Protein AF-A2ELL4-F1 (afdb_monomer_lite)

Structure (mmCIF, N/CA/C/O backbone):
data_AF-A2ELL4-F1
#
_entry.id   AF-A2ELL4-F1
#
loop_
_atom_site.group_PDB
_atom_site.id
_atom_site.type_symbol
_atom_site.label_atom_id
_atom_site.label_alt_id
_atom_site.label_comp_id
_atom_site.label_asym_id
_atom_site.label_entity_id
_atom_site.label_seq_id
_atom_site.pdbx_PDB_ins_code
_atom_site.Cartn_x
_atom_site.Cartn_y
_atom_site.Cartn_z
_atom_site.occupancy
_atom_site.B_iso_or_equiv
_atom_site.auth_seq_id
_atom_site.auth_comp_id
_atom_site.auth_asym_id
_atom_site.auth_atom_id
_atom_site.pdbx_PDB_model_num
ATOM 1 N N . MET A 1 1 ? -12.028 -14.357 13.700 1.00 38.12 1 MET A N 1
ATOM 2 C CA . MET A 1 1 ? -11.202 -13.932 14.850 1.00 38.12 1 MET A CA 1
ATOM 3 C C . MET A 1 1 ? -9.876 -13.418 14.306 1.00 38.12 1 MET A C 1
ATOM 5 O O . MET A 1 1 ? -9.064 -14.233 13.894 1.00 38.12 1 MET A O 1
ATOM 9 N N . SER A 1 2 ? -9.665 -12.102 14.201 1.00 45.78 2 SER A N 1
ATOM 10 C CA . SER A 1 2 ? -8.344 -11.574 13.824 1.00 45.78 2 SER A CA 1
ATOM 11 C C . SER A 1 2 ? -7.438 -11.609 15.059 1.00 45.78 2 SER A C 1
ATOM 13 O O . SER A 1 2 ? -7.449 -10.692 15.878 1.00 45.78 2 SER A O 1
ATOM 15 N N . GLY A 1 3 ? -6.719 -12.710 15.260 1.00 56.56 3 GLY A N 1
ATOM 16 C CA . GLY A 1 3 ? -5.790 -12.846 16.380 1.00 56.56 3 GLY A CA 1
ATOM 17 C C . GLY A 1 3 ? -4.430 -12.261 16.017 1.00 56.56 3 GLY A C 1
ATOM 18 O O . GLY A 1 3 ? -3.684 -12.883 15.268 1.00 56.56 3 GLY A O 1
ATOM 19 N N . ARG A 1 4 ? -4.088 -11.077 16.537 1.00 73.06 4 ARG A N 1
ATOM 20 C CA . ARG A 1 4 ? -2.720 -10.545 16.459 1.00 73.06 4 ARG A CA 1
ATOM 21 C C . ARG A 1 4 ? -1.985 -10.916 17.744 1.00 73.06 4 ARG A C 1
ATOM 23 O O . ARG A 1 4 ? -2.337 -10.423 18.811 1.00 73.06 4 ARG A O 1
ATOM 30 N N . ALA A 1 5 ? -0.976 -11.778 17.646 1.00 73.62 5 ALA A N 1
ATOM 31 C CA . ALA A 1 5 ? -0.105 -12.087 18.776 1.00 73.62 5 ALA A CA 1
ATOM 32 C C . ALA A 1 5 ? 0.879 -10.929 19.002 1.00 73.62 5 ALA A C 1
ATOM 34 O O . ALA A 1 5 ? 1.516 -10.453 18.059 1.00 73.62 5 ALA A O 1
ATOM 35 N N . ILE A 1 6 ? 0.985 -10.456 20.244 1.00 78.38 6 ILE A N 1
ATOM 36 C CA . ILE A 1 6 ? 1.900 -9.380 20.632 1.00 78.38 6 ILE A CA 1
ATOM 37 C C . ILE A 1 6 ? 2.769 -9.884 21.780 1.00 78.38 6 ILE A C 1
ATOM 39 O O . ILE A 1 6 ? 2.257 -10.252 22.833 1.00 78.38 6 ILE A O 1
ATOM 43 N N . THR A 1 7 ? 4.086 -9.846 21.590 1.00 78.75 7 THR A N 1
ATOM 44 C CA . THR A 1 7 ? 5.056 -10.146 22.647 1.00 78.75 7 THR A CA 1
ATOM 45 C C . THR A 1 7 ? 5.491 -8.843 23.304 1.00 78.75 7 THR A C 1
ATOM 47 O O . THR A 1 7 ? 6.118 -7.995 22.664 1.00 78.75 7 THR A O 1
ATOM 50 N N . LEU A 1 8 ? 5.157 -8.670 24.583 1.00 74.31 8 LEU A N 1
ATOM 51 C CA . LEU A 1 8 ? 5.601 -7.531 25.383 1.00 74.31 8 LEU A CA 1
ATOM 52 C C . LEU A 1 8 ? 6.646 -7.988 26.406 1.00 74.31 8 LEU A C 1
ATOM 54 O O . LEU A 1 8 ? 6.404 -8.965 27.116 1.00 74.31 8 LEU A O 1
ATOM 58 N N . PRO A 1 9 ? 7.785 -7.286 26.536 1.00 68.69 9 PRO A N 1
ATOM 59 C CA . PRO A 1 9 ? 8.697 -7.512 27.647 1.00 68.69 9 PRO A CA 1
ATOM 60 C C . PRO A 1 9 ? 8.027 -7.024 28.941 1.00 68.69 9 PRO A C 1
ATOM 62 O O . PRO A 1 9 ? 8.002 -5.828 29.232 1.00 68.69 9 PRO A O 1
ATOM 65 N N . ALA A 1 10 ? 7.441 -7.946 29.703 1.00 66.06 10 ALA A N 1
ATOM 66 C CA . ALA A 1 10 ? 6.807 -7.645 30.981 1.00 66.06 10 ALA A CA 1
ATOM 67 C C . ALA A 1 10 ? 7.787 -7.878 32.139 1.00 66.06 10 ALA A C 1
ATOM 69 O O . ALA A 1 10 ? 8.457 -8.907 32.218 1.00 66.06 10 ALA A O 1
ATOM 70 N N . ASN A 1 11 ? 7.862 -6.915 33.058 1.00 74.56 11 ASN A N 1
ATOM 71 C CA . ASN A 1 11 ? 8.581 -7.076 34.317 1.00 74.56 11 ASN A CA 1
ATOM 72 C C . ASN A 1 11 ? 7.621 -7.686 35.352 1.00 74.56 11 ASN A C 1
ATOM 74 O O . ASN A 1 11 ? 6.500 -7.207 35.500 1.00 74.56 11 ASN A O 1
ATOM 78 N N . LYS A 1 12 ? 8.065 -8.722 36.074 1.00 71.38 12 LYS A N 1
ATOM 79 C CA . LYS A 1 12 ? 7.257 -9.464 37.059 1.00 71.38 12 LYS A CA 1
ATOM 80 C C . LYS A 1 12 ? 6.682 -8.579 38.170 1.00 71.38 12 LYS A C 1
ATOM 82 O O . LYS A 1 12 ? 5.625 -8.894 38.697 1.00 71.38 12 LYS A O 1
ATOM 87 N N . PHE A 1 13 ? 7.358 -7.477 38.494 1.00 73.50 13 PHE A N 1
ATOM 88 C CA . PHE A 1 13 ? 6.952 -6.547 39.554 1.00 73.50 13 PHE A CA 1
ATOM 89 C C . PHE A 1 13 ? 6.005 -5.434 39.087 1.00 73.50 13 PHE A C 1
ATOM 91 O O . PHE A 1 13 ? 5.633 -4.585 39.892 1.00 73.50 13 PHE A O 1
ATOM 98 N N . LYS A 1 14 ? 5.646 -5.394 37.799 1.00 79.69 14 LYS A N 1
ATOM 99 C CA . LYS A 1 14 ? 4.701 -4.401 37.277 1.00 79.69 14 LYS A CA 1
ATOM 100 C C . LYS A 1 14 ? 3.263 -4.884 37.414 1.00 79.69 14 LYS A C 1
ATOM 102 O O . LYS A 1 14 ? 2.989 -6.086 37.342 1.00 79.69 14 LYS A O 1
ATOM 107 N N . ALA A 1 15 ? 2.353 -3.932 37.581 1.00 84.69 15 ALA A N 1
ATOM 108 C CA . ALA A 1 15 ? 0.925 -4.204 37.549 1.00 84.69 15 ALA A CA 1
ATOM 109 C C . ALA A 1 15 ? 0.452 -4.378 36.100 1.00 84.69 15 ALA A C 1
ATOM 111 O O . ALA A 1 15 ? 1.041 -3.829 35.164 1.00 84.69 15 ALA A O 1
ATOM 112 N N . LEU A 1 16 ? -0.647 -5.107 35.903 1.00 84.88 16 LEU A N 1
ATOM 113 C CA . LEU A 1 16 ? -1.290 -5.194 34.588 1.00 84.88 16 LEU A CA 1
ATOM 114 C C . LEU A 1 16 ? -1.731 -3.821 34.064 1.00 84.88 16 LEU A C 1
ATOM 116 O O . LEU A 1 16 ? -1.697 -3.602 32.854 1.00 84.88 16 LEU A O 1
ATOM 120 N N . GLY A 1 17 ? -2.090 -2.888 34.951 1.00 83.19 17 GLY A N 1
ATOM 121 C CA . GLY A 1 17 ? -2.368 -1.495 34.591 1.00 83.19 17 GLY A CA 1
ATOM 122 C C . GLY A 1 17 ? -1.223 -0.842 33.807 1.00 83.19 17 GLY A C 1
ATOM 123 O O . GLY A 1 17 ? -1.465 -0.273 32.745 1.00 83.19 17 GLY A O 1
ATOM 124 N N . ASP A 1 18 ? 0.026 -1.032 34.239 1.00 84.62 18 ASP A N 1
ATOM 125 C CA . ASP A 1 18 ? 1.205 -0.488 33.548 1.00 84.62 18 ASP A CA 1
ATOM 126 C C . ASP A 1 18 ? 1.378 -1.115 32.153 1.00 84.62 18 ASP A C 1
ATOM 128 O O . ASP A 1 18 ? 1.830 -0.473 31.205 1.00 84.62 18 ASP A O 1
ATOM 132 N N . VAL A 1 19 ? 0.999 -2.389 31.998 1.00 84.19 19 VAL A N 1
ATOM 133 C CA . VAL A 1 19 ? 1.013 -3.078 30.698 1.00 84.19 19 VAL A CA 1
ATOM 134 C C . VAL A 1 19 ? -0.039 -2.481 29.758 1.00 84.19 19 VAL A C 1
ATOM 136 O O . VAL A 1 19 ? 0.220 -2.362 28.557 1.00 84.19 19 VAL A O 1
ATOM 139 N N . LYS A 1 20 ? -1.194 -2.038 30.279 1.00 87.12 20 LYS A N 1
ATOM 140 C CA . LYS A 1 20 ? -2.188 -1.304 29.479 1.00 87.12 20 LYS A CA 1
ATOM 141 C C . LYS A 1 20 ? -1.648 0.031 28.981 1.00 87.12 20 LYS A C 1
ATOM 143 O O . LYS A 1 20 ? -1.896 0.368 27.830 1.00 87.12 20 LYS A O 1
ATOM 148 N N . GLU A 1 21 ? -0.882 0.759 29.792 1.00 84.12 21 GLU A N 1
ATOM 149 C CA . GLU A 1 21 ? -0.265 2.024 29.363 1.00 84.12 21 GLU A CA 1
ATOM 150 C C . GLU A 1 21 ? 0.737 1.818 28.220 1.00 84.12 21 GLU A C 1
ATOM 152 O O . GLU A 1 21 ? 0.777 2.594 27.261 1.00 84.12 21 GLU A O 1
ATOM 157 N N . VAL A 1 22 ? 1.507 0.726 28.268 1.00 84.44 22 VAL A N 1
ATOM 158 C CA . VAL A 1 22 ? 2.401 0.335 27.167 1.00 84.44 22 VAL A CA 1
ATOM 159 C C . VAL A 1 22 ? 1.605 -0.016 25.908 1.00 84.44 22 VAL A C 1
ATOM 161 O O . VAL A 1 22 ? 1.990 0.388 24.808 1.00 84.44 22 VAL A O 1
ATOM 164 N N . LEU A 1 23 ? 0.486 -0.735 26.045 1.00 84.31 23 LEU A N 1
ATOM 165 C CA . LEU A 1 23 ? -0.405 -1.047 24.923 1.00 84.31 23 LEU A CA 1
ATOM 166 C C . LEU A 1 23 ? -1.042 0.213 24.326 1.00 84.31 23 LEU A C 1
ATOM 168 O O . LEU A 1 2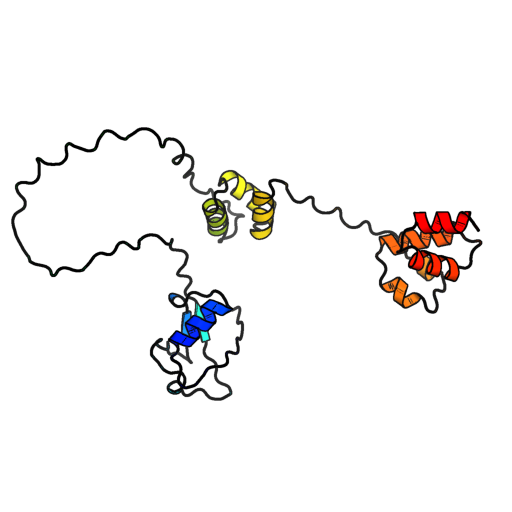3 ? -1.099 0.343 23.104 1.00 84.31 23 LEU A O 1
ATOM 172 N N . GLN A 1 24 ? -1.449 1.161 25.165 1.00 84.00 24 GLN A N 1
ATOM 173 C CA . GLN A 1 24 ? -1.985 2.447 24.733 1.00 84.00 24 GLN A CA 1
ATOM 174 C C . GLN A 1 24 ? -0.941 3.261 23.974 1.00 84.00 24 GLN A C 1
ATOM 176 O O . GLN A 1 24 ? -1.220 3.762 22.892 1.00 84.00 24 GLN A O 1
ATOM 181 N N . SER A 1 25 ? 0.279 3.344 24.497 1.00 82.00 25 SER A N 1
ATOM 182 C CA . SER A 1 25 ? 1.337 4.155 23.888 1.00 82.00 25 SER A CA 1
ATOM 183 C C . SER A 1 25 ? 1.850 3.560 22.574 1.00 82.00 25 SER A C 1
ATOM 185 O O . SER A 1 25 ? 2.170 4.291 21.643 1.00 82.00 25 SER A O 1
ATOM 187 N N . LYS A 1 26 ? 1.948 2.226 22.485 1.00 82.81 26 LYS A N 1
ATOM 188 C CA . LYS A 1 26 ? 2.547 1.538 21.330 1.00 82.81 26 LYS A CA 1
ATOM 189 C C . LYS A 1 26 ? 1.538 1.154 20.249 1.00 82.81 26 LYS A C 1
ATOM 191 O O . LYS A 1 26 ? 1.905 1.077 19.080 1.00 82.81 26 LYS A O 1
ATOM 196 N N . TYR A 1 27 ? 0.296 0.873 20.634 1.00 82.25 27 TYR A N 1
ATOM 197 C CA . TYR A 1 27 ? -0.745 0.380 19.728 1.00 82.25 27 TYR A CA 1
ATOM 198 C C . TYR A 1 27 ? -1.987 1.277 19.694 1.00 82.25 27 TYR A C 1
ATOM 200 O O . TYR A 1 27 ? -2.939 0.931 19.000 1.00 82.25 27 TYR A O 1
ATOM 208 N N . PHE A 1 28 ? -1.982 2.413 20.404 1.00 81.44 28 PHE A N 1
ATOM 209 C CA . PHE A 1 28 ? -3.090 3.378 20.452 1.00 81.44 28 PHE A CA 1
ATOM 210 C C . PHE A 1 28 ? -4.416 2.779 20.945 1.00 81.44 28 PHE A C 1
ATOM 212 O O . PHE A 1 28 ? -5.492 3.231 20.567 1.00 81.44 28 PHE A O 1
ATOM 219 N N . ILE A 1 29 ? -4.349 1.761 21.808 1.00 83.00 29 ILE A N 1
ATOM 220 C CA . ILE A 1 29 ? -5.533 1.096 22.366 1.00 83.00 29 ILE A CA 1
ATOM 221 C C . ILE A 1 29 ? -5.884 1.734 23.724 1.00 83.00 29 ILE A C 1
ATOM 223 O O . ILE A 1 29 ? -5.040 1.716 24.623 1.00 83.00 29 ILE A O 1
ATOM 227 N N . PRO A 1 30 ? -7.102 2.265 23.934 1.00 82.75 30 PRO A N 1
ATOM 228 C CA . PRO A 1 30 ? -7.501 2.836 25.219 1.00 82.75 30 PRO A CA 1
ATOM 229 C C . PRO A 1 30 ? -7.432 1.812 26.358 1.00 82.75 30 PRO A C 1
ATOM 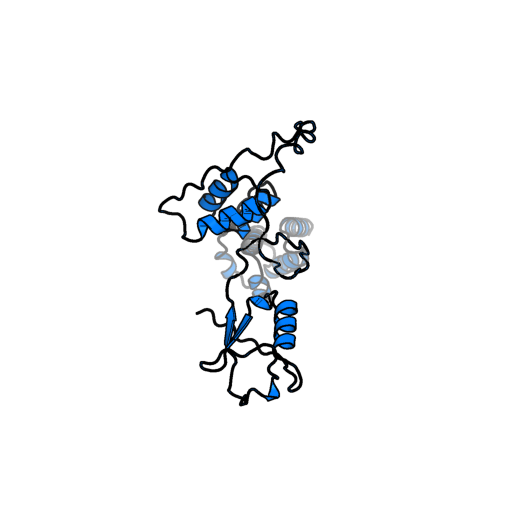231 O O . PRO A 1 30 ? -7.957 0.706 26.248 1.00 82.75 30 PRO A O 1
ATOM 234 N N . LYS A 1 31 ? -6.828 2.190 27.491 1.00 82.62 31 LYS A N 1
ATOM 235 C CA . LYS A 1 31 ? -6.696 1.317 28.673 1.00 82.62 31 LYS A CA 1
ATOM 236 C C . LYS A 1 31 ? -8.041 0.811 29.218 1.00 82.62 31 LYS A C 1
ATOM 238 O O . LYS A 1 31 ? -8.116 -0.313 29.712 1.00 82.62 31 LYS A O 1
ATOM 243 N N . ASP A 1 32 ? -9.094 1.614 29.091 1.00 81.62 32 ASP A N 1
ATOM 244 C CA . ASP A 1 32 ? -10.428 1.291 29.609 1.00 81.62 32 ASP A CA 1
ATOM 245 C C . ASP A 1 32 ? -11.139 0.228 28.759 1.00 81.62 32 ASP A C 1
ATOM 247 O O . ASP A 1 32 ? -11.975 -0.524 29.260 1.00 81.62 32 ASP A O 1
ATOM 251 N N . ASP A 1 33 ? -10.741 0.101 27.492 1.00 83.25 33 ASP A N 1
ATOM 252 C CA . ASP A 1 33 ? -11.294 -0.882 26.563 1.00 83.25 33 ASP A CA 1
ATOM 253 C C . ASP A 1 33 ? -10.578 -2.228 26.627 1.00 83.25 33 ASP A C 1
ATOM 255 O O . ASP A 1 33 ? -11.096 -3.233 26.141 1.00 83.25 33 ASP A O 1
ATOM 259 N N . ILE A 1 34 ? -9.396 -2.272 27.238 1.00 85.06 34 ILE A N 1
ATOM 260 C CA . ILE A 1 34 ? -8.576 -3.474 27.337 1.00 85.06 34 ILE A CA 1
ATOM 261 C C . ILE A 1 34 ? -9.011 -4.290 28.548 1.00 85.06 34 ILE A C 1
ATOM 263 O O . ILE A 1 34 ? -8.881 -3.860 29.696 1.00 85.06 34 ILE A O 1
ATOM 267 N N . LYS A 1 35 ? -9.429 -5.529 28.295 1.00 87.56 35 LYS A N 1
ATOM 268 C CA . LYS A 1 35 ? -9.597 -6.565 29.315 1.00 87.56 35 LYS A CA 1
ATOM 269 C C . LYS A 1 35 ? -8.581 -7.669 29.077 1.00 87.56 35 LYS A C 1
ATOM 271 O O . LYS A 1 35 ? -8.530 -8.246 27.992 1.00 87.56 35 LYS A O 1
ATOM 276 N N . PHE A 1 36 ? -7.783 -7.958 30.098 1.00 87.88 36 PHE A N 1
ATOM 277 C CA . PHE A 1 36 ? -6.888 -9.105 30.089 1.00 87.88 36 PHE A CA 1
ATOM 278 C C . PHE A 1 36 ? -7.651 -10.345 30.536 1.00 87.88 36 PHE A C 1
ATOM 280 O O . PHE A 1 36 ? -8.333 -10.327 31.558 1.00 87.88 36 PHE A O 1
ATOM 287 N N . LEU A 1 37 ? -7.536 -11.411 29.759 1.00 85.19 37 LEU A N 1
ATOM 288 C CA . LEU A 1 37 ? -8.189 -12.689 29.985 1.00 85.19 37 LEU A CA 1
ATOM 289 C C . LEU A 1 37 ? -7.120 -13.774 30.043 1.00 85.19 37 LEU A C 1
ATOM 291 O O . LEU A 1 37 ? -6.316 -13.905 29.121 1.00 85.19 37 LEU A O 1
ATOM 295 N N . PHE A 1 38 ? -7.120 -14.556 31.114 1.00 85.75 38 PHE A N 1
ATOM 296 C CA . PHE A 1 38 ? -6.254 -15.720 31.245 1.00 85.75 38 PHE A CA 1
ATOM 297 C C . PHE A 1 38 ? -7.113 -16.963 31.454 1.00 85.75 38 PHE A C 1
ATOM 299 O O . PHE A 1 38 ? -7.808 -17.091 32.461 1.00 85.75 38 PHE A O 1
ATOM 306 N N . GLY A 1 39 ? -7.137 -17.845 30.452 1.00 81.56 39 GLY A N 1
ATOM 307 C CA . GLY A 1 39 ? -8.116 -18.930 30.388 1.00 81.56 39 GLY A CA 1
ATOM 308 C C . GLY A 1 39 ? -9.546 -18.383 30.318 1.00 81.56 39 GLY A C 1
ATOM 309 O O . GLY A 1 39 ? -9.952 -17.838 29.293 1.00 81.56 39 GLY A O 1
ATOM 310 N N . VAL A 1 40 ? -10.298 -18.529 31.412 1.00 78.25 40 VAL A N 1
ATOM 311 C CA . VAL A 1 40 ? -11.701 -18.081 31.543 1.00 78.25 40 VAL A CA 1
ATOM 312 C C . VAL A 1 40 ? -11.824 -16.833 32.433 1.00 78.25 40 VAL A C 1
ATOM 314 O O . VAL A 1 40 ? -12.869 -16.186 32.462 1.00 78.25 40 VAL A O 1
ATOM 317 N N . GLU A 1 41 ? -10.760 -16.456 33.147 1.00 83.88 41 GLU A N 1
ATOM 318 C CA . GLU A 1 41 ? -10.810 -15.382 34.138 1.00 83.88 41 GLU A CA 1
ATOM 319 C C . GLU A 1 41 ? -10.408 -14.025 33.556 1.00 83.88 41 GLU A C 1
ATOM 321 O O . GLU A 1 41 ? -9.395 -13.892 32.864 1.00 83.88 41 GLU A O 1
ATOM 326 N N . VAL A 1 42 ? -11.188 -12.990 33.890 1.00 86.94 42 VAL A N 1
ATOM 327 C CA . VAL A 1 42 ? -10.830 -11.588 33.638 1.00 86.94 42 VAL A CA 1
ATOM 328 C C . VAL A 1 42 ? -9.882 -11.125 34.737 1.00 86.94 42 VAL A C 1
ATOM 330 O O . VAL A 1 42 ? -10.228 -11.131 35.918 1.00 86.94 42 VAL A O 1
ATOM 333 N N . LEU A 1 43 ? -8.691 -10.689 34.345 1.00 87.50 43 LEU A N 1
ATOM 334 C CA . LEU A 1 43 ? -7.662 -10.240 35.268 1.00 87.50 43 LEU A CA 1
ATOM 335 C C . LEU A 1 43 ? -7.858 -8.755 35.626 1.00 87.50 43 LEU A C 1
ATOM 337 O O . LEU A 1 43 ? -8.011 -7.929 34.722 1.00 87.50 43 LEU A O 1
ATOM 341 N N . PRO A 1 44 ? -7.831 -8.388 36.921 1.00 85.62 44 PRO A N 1
ATOM 342 C CA . PRO A 1 44 ? -7.973 -7.002 37.346 1.00 85.62 44 PRO A CA 1
ATOM 343 C C . PRO A 1 44 ? -6.662 -6.219 37.197 1.00 85.62 44 PRO A C 1
ATOM 345 O O . PRO A 1 44 ? -5.574 -6.740 37.425 1.00 85.62 44 PRO A O 1
ATOM 348 N N . ASP A 1 45 ? -6.771 -4.923 36.910 1.00 84.25 45 ASP A N 1
ATOM 349 C CA . ASP A 1 45 ? -5.637 -4.038 36.590 1.00 84.25 45 ASP A CA 1
ATOM 350 C C . ASP A 1 45 ? -4.609 -3.897 37.719 1.00 84.25 45 ASP A C 1
ATOM 352 O O . ASP A 1 45 ? -3.432 -3.641 37.470 1.00 84.25 45 ASP A O 1
ATOM 356 N N . LYS A 1 46 ? -5.055 -4.079 38.967 1.00 84.19 46 LYS A N 1
ATOM 357 C CA . LYS A 1 46 ? -4.212 -4.011 40.168 1.00 84.19 46 LYS A CA 1
ATOM 358 C C . LYS A 1 46 ? -3.396 -5.283 40.409 1.00 84.19 46 LYS A C 1
ATOM 360 O O . LYS A 1 46 ? -2.534 -5.268 41.280 1.00 84.19 46 LYS A O 1
ATOM 365 N N . LYS A 1 47 ? -3.681 -6.370 39.682 1.00 83.88 47 LYS A N 1
ATOM 366 C CA . LYS A 1 47 ? -2.970 -7.643 39.825 1.00 83.88 47 LYS A CA 1
ATOM 367 C C . LYS A 1 47 ? -1.564 -7.508 39.250 1.00 83.88 47 LYS A C 1
ATOM 369 O O . LYS A 1 47 ? -1.377 -6.916 38.180 1.00 83.88 47 LYS A O 1
ATOM 374 N N . LEU A 1 48 ? -0.579 -8.048 39.958 1.00 83.81 48 LEU A N 1
ATOM 375 C CA . LEU A 1 48 ? 0.802 -8.058 39.484 1.00 83.81 48 LEU A CA 1
ATOM 376 C C . LEU A 1 48 ? 1.002 -9.164 38.450 1.00 83.81 48 LEU A C 1
ATOM 378 O O . LEU A 1 48 ? 0.385 -10.226 38.528 1.00 83.81 48 LEU A O 1
ATOM 382 N N . VAL A 1 49 ? 1.923 -8.948 37.510 1.00 80.06 49 VAL A N 1
ATOM 383 C CA . VAL A 1 49 ? 2.280 -9.980 36.522 1.00 80.06 49 VAL A CA 1
ATOM 384 C C . VAL A 1 49 ? 2.827 -11.239 37.209 1.00 80.06 49 VAL A C 1
ATOM 386 O O . VAL A 1 49 ? 2.585 -12.341 36.734 1.00 80.06 49 VAL A O 1
ATOM 389 N N . SER A 1 50 ? 3.509 -11.102 38.352 1.00 79.81 50 SER A N 1
ATOM 390 C CA . SER A 1 50 ? 3.999 -12.234 39.152 1.00 79.81 50 SER A CA 1
ATOM 391 C C . SER A 1 50 ? 2.906 -13.091 39.793 1.00 79.81 50 SER A C 1
ATOM 393 O O . SER A 1 50 ? 3.166 -14.243 40.115 1.00 79.81 50 SER A O 1
ATOM 395 N N . GLU A 1 51 ? 1.715 -12.534 40.018 1.00 80.06 51 GLU A N 1
ATOM 396 C CA . GLU A 1 51 ? 0.575 -13.241 40.628 1.00 80.06 51 GLU A CA 1
ATOM 397 C C . GLU A 1 51 ? -0.240 -14.032 39.596 1.00 80.06 51 GLU A C 1
ATOM 399 O O . GLU A 1 51 ? -1.195 -14.730 39.938 1.00 80.06 51 GLU A O 1
ATOM 404 N N . ILE A 1 52 ? 0.092 -13.877 38.316 1.00 76.81 52 ILE A N 1
ATOM 405 C CA . ILE A 1 52 ? -0.446 -14.667 37.221 1.00 76.81 52 ILE A CA 1
ATOM 406 C C . ILE A 1 52 ? 0.630 -15.719 36.974 1.00 76.81 52 ILE A C 1
ATOM 408 O O . ILE A 1 52 ? 1.713 -15.391 36.492 1.00 76.81 52 ILE A O 1
ATOM 412 N N . GLU A 1 53 ? 0.386 -16.959 37.389 1.00 74.81 53 GLU A N 1
ATOM 413 C CA . GLU A 1 53 ? 1.328 -18.075 37.237 1.00 74.81 53 GLU A CA 1
ATOM 414 C C . GLU A 1 53 ? 1.481 -18.457 35.752 1.00 74.81 53 GLU A C 1
ATOM 416 O O . GLU A 1 53 ? 0.977 -19.472 35.290 1.00 74.81 53 GLU A O 1
ATOM 421 N N . LEU A 1 54 ? 2.146 -17.597 34.978 1.00 77.38 54 LEU A N 1
ATOM 422 C CA . LEU A 1 54 ? 2.353 -17.763 33.543 1.00 77.38 54 LEU A CA 1
ATOM 423 C C . LEU A 1 54 ? 3.502 -18.745 33.289 1.00 77.38 54 LEU A C 1
ATOM 425 O O . LEU A 1 54 ? 4.656 -18.484 33.654 1.00 77.38 54 LEU A O 1
ATOM 429 N N . SER A 1 55 ? 3.210 -19.845 32.602 1.00 74.69 55 SER A N 1
ATOM 430 C CA . SER A 1 55 ? 4.220 -20.743 32.036 1.00 74.69 55 SER A CA 1
ATOM 431 C C . SER A 1 55 ? 4.761 -20.196 30.709 1.00 74.69 55 SER A C 1
ATOM 433 O O . SER A 1 55 ? 4.171 -19.323 30.079 1.00 74.69 55 SER A O 1
ATOM 435 N N . ARG A 1 56 ? 5.903 -20.715 30.231 1.00 67.44 56 ARG A N 1
ATOM 436 C CA . ARG A 1 56 ? 6.549 -20.233 28.985 1.00 67.44 56 ARG A CA 1
ATOM 437 C C . ARG A 1 56 ? 5.682 -20.374 27.724 1.00 67.44 56 ARG A C 1
ATOM 439 O O . ARG A 1 56 ? 5.976 -19.719 26.730 1.00 67.44 56 ARG A O 1
ATOM 446 N N . SER A 1 57 ? 4.671 -21.236 27.754 1.00 73.38 57 SER A N 1
ATOM 447 C CA . SER A 1 57 ? 3.725 -21.487 26.659 1.00 73.38 57 SER A CA 1
ATOM 448 C C . SER A 1 57 ? 2.385 -20.772 26.827 1.00 73.38 57 SER A C 1
ATOM 450 O O . SER A 1 57 ? 1.511 -20.916 25.974 1.00 73.38 57 SER A O 1
ATOM 452 N N . ASP A 1 58 ? 2.207 -20.040 27.922 1.00 79.94 58 ASP A N 1
ATOM 453 C CA . ASP A 1 58 ? 0.927 -19.449 28.273 1.00 79.94 58 ASP A CA 1
ATOM 454 C C . ASP A 1 58 ? 0.783 -18.061 27.652 1.00 79.94 58 ASP A C 1
ATOM 456 O O . ASP A 1 58 ? 1.746 -17.303 27.514 1.00 79.94 58 ASP A O 1
ATOM 460 N N . PHE A 1 59 ? -0.445 -17.711 27.279 1.00 82.50 59 PHE A N 1
ATOM 461 C CA . PHE A 1 59 ? -0.763 -16.421 26.684 1.00 82.50 59 PHE A CA 1
ATOM 462 C C . PHE A 1 59 ? -1.956 -15.783 27.389 1.00 82.50 59 PHE A C 1
ATOM 464 O O . PHE A 1 59 ? -2.887 -16.456 27.828 1.00 82.50 59 PHE A O 1
ATOM 471 N N . ILE A 1 60 ? -1.929 -14.456 27.477 1.00 84.25 60 ILE A N 1
ATOM 472 C CA . ILE A 1 60 ? -3.052 -13.658 27.962 1.00 84.25 60 ILE A CA 1
ATOM 473 C C . ILE A 1 60 ? -3.806 -13.158 26.736 1.00 84.25 60 ILE A C 1
ATOM 475 O O . ILE A 1 60 ? -3.234 -12.499 25.865 1.00 84.25 60 ILE A O 1
ATOM 479 N N . MET A 1 61 ? -5.096 -13.464 26.664 1.00 82.12 61 MET A N 1
ATOM 480 C CA . MET A 1 61 ? -5.963 -12.932 25.629 1.00 82.12 61 MET A CA 1
ATOM 481 C C . MET A 1 61 ? -6.338 -11.491 25.976 1.00 82.12 61 MET A C 1
ATOM 483 O O . MET A 1 61 ? -6.722 -11.177 27.100 1.00 82.12 61 MET A O 1
ATOM 487 N N . ILE A 1 62 ? -6.225 -10.600 24.997 1.00 85.38 62 ILE A N 1
ATOM 488 C CA . ILE A 1 62 ? -6.656 -9.211 25.130 1.00 85.38 62 ILE A CA 1
ATOM 489 C C . ILE A 1 62 ? -8.007 -9.081 24.439 1.00 85.38 62 ILE A C 1
ATOM 491 O O . ILE A 1 62 ? -8.107 -9.270 23.228 1.00 85.38 62 ILE A O 1
ATOM 495 N N . HIS A 1 63 ? -9.041 -8.749 25.203 1.00 84.00 63 HIS A N 1
ATOM 496 C CA . HIS A 1 63 ? -10.346 -8.397 24.661 1.00 84.00 63 HIS A CA 1
ATOM 497 C C . HIS A 1 63 ? -10.503 -6.880 24.661 1.00 84.00 63 HIS A C 1
ATOM 499 O O . HIS A 1 63 ? -10.385 -6.248 25.708 1.00 84.00 63 HIS A O 1
ATOM 505 N N . GLN A 1 64 ? -10.800 -6.311 23.495 1.00 82.44 64 GLN A N 1
ATOM 506 C CA . GLN A 1 64 ? -11.109 -4.894 23.336 1.00 82.44 64 GLN A CA 1
ATOM 507 C C . GLN A 1 64 ? -12.628 -4.721 23.307 1.00 82.44 64 GLN A C 1
ATOM 509 O O . GLN A 1 64 ? -13.289 -5.175 22.373 1.00 82.44 64 GLN A O 1
ATOM 514 N N . SER A 1 65 ? -13.211 -4.125 24.347 1.00 72.56 65 SER A N 1
ATOM 515 C CA . SER A 1 65 ? -14.603 -3.665 24.279 1.00 72.56 65 SER A CA 1
ATOM 516 C C . SER A 1 65 ? -14.645 -2.370 23.485 1.00 72.56 65 SER A C 1
ATOM 518 O O . SER A 1 65 ? -13.924 -1.449 23.818 1.00 72.56 65 SER A O 1
ATOM 520 N N . ASN A 1 66 ? -15.468 -2.296 22.445 1.00 62.22 66 ASN A N 1
ATOM 521 C CA . ASN A 1 66 ? -15.538 -1.146 21.543 1.00 62.22 66 ASN A CA 1
ATOM 522 C C . ASN A 1 66 ? -16.330 0.015 22.192 1.00 62.22 66 ASN A C 1
ATOM 524 O O . ASN A 1 66 ? -17.423 0.356 21.741 1.00 62.22 66 ASN A O 1
ATOM 528 N N . SER A 1 67 ? -15.850 0.563 23.315 1.00 54.38 67 SER A N 1
ATOM 529 C CA . SER A 1 67 ? -16.608 1.556 24.098 1.00 54.38 67 SER A CA 1
ATOM 530 C C . SER A 1 67 ? -16.461 2.980 23.553 1.00 54.38 67 SER A C 1
ATOM 532 O O . SER A 1 67 ? -17.289 3.840 23.858 1.00 54.38 67 SER A O 1
ATOM 534 N N . TYR A 1 68 ? -15.482 3.232 22.680 1.00 49.16 68 TYR A N 1
ATOM 535 C CA . TYR A 1 68 ? -15.284 4.520 22.004 1.00 49.16 68 TYR A CA 1
ATOM 536 C C . TYR A 1 68 ? -16.114 4.679 20.717 1.00 49.16 68 TYR A C 1
ATOM 538 O O . TYR A 1 68 ? -15.625 5.129 19.687 1.00 49.16 68 TYR A O 1
ATOM 546 N N . SER A 1 69 ? -17.415 4.393 20.804 1.00 39.97 69 SER A N 1
ATOM 547 C CA . SER A 1 69 ? -18.428 5.101 20.004 1.00 39.97 69 SER A CA 1
ATOM 548 C C . SER A 1 69 ? -19.181 6.153 20.837 1.00 39.97 69 SER A C 1
ATOM 550 O O . SER A 1 69 ? -20.250 6.613 20.438 1.00 39.97 69 SER A O 1
ATOM 552 N N . LYS A 1 70 ? -18.671 6.521 22.023 1.00 39.28 70 LYS A N 1
ATOM 553 C CA . LYS A 1 70 ? -19.210 7.611 22.847 1.00 39.28 70 LYS A CA 1
ATOM 554 C C . LYS A 1 70 ? -18.215 8.765 22.912 1.00 39.28 70 LYS A C 1
ATOM 556 O O . LYS A 1 70 ? -17.157 8.662 23.521 1.00 39.28 70 LYS A O 1
ATOM 561 N N . SER A 1 71 ? -18.615 9.850 22.259 1.00 34.94 71 SER A N 1
ATOM 562 C CA . SER A 1 71 ? -18.074 11.206 22.319 1.00 34.94 71 SER A CA 1
ATOM 563 C C . SER A 1 71 ? -17.386 11.558 23.643 1.00 34.94 71 SER A C 1
ATOM 565 O O . SER A 1 71 ? -18.007 11.460 24.706 1.00 34.94 71 SER A O 1
ATOM 567 N N . LEU A 1 72 ? -16.162 12.092 23.565 1.00 38.84 72 LEU A N 1
ATOM 568 C CA . LEU A 1 72 ? -15.641 12.980 24.601 1.00 38.84 72 LEU A CA 1
ATOM 569 C C . LEU A 1 72 ? -16.573 14.193 24.695 1.00 38.84 72 LEU A C 1
ATOM 571 O O . LEU A 1 72 ? -16.520 15.100 23.871 1.00 38.84 72 LEU A O 1
ATOM 575 N N . ASN A 1 73 ? -17.430 14.206 25.705 1.00 37.12 73 ASN A N 1
ATOM 576 C CA . ASN A 1 73 ? -17.965 15.436 26.257 1.00 37.12 73 ASN A CA 1
ATOM 577 C C . ASN A 1 73 ? -18.245 15.225 27.747 1.00 37.12 73 ASN A C 1
ATOM 579 O O . ASN A 1 73 ? -18.855 14.231 28.128 1.00 37.12 73 ASN A O 1
ATOM 583 N N . SER A 1 74 ? -17.808 16.211 28.531 1.00 39.97 74 SER A N 1
ATOM 584 C CA . SER A 1 74 ? -18.029 16.452 29.964 1.00 39.97 74 SER A CA 1
ATOM 585 C C . SER A 1 74 ? -16.994 15.903 30.961 1.00 39.97 74 SER A C 1
ATOM 587 O O . SER A 1 74 ? -17.247 14.943 31.685 1.00 39.97 74 SER A O 1
ATOM 589 N N . GLU A 1 75 ? -15.892 16.639 31.134 1.00 39.03 75 GLU A N 1
ATOM 590 C CA . GLU A 1 75 ? -15.406 16.925 32.490 1.00 39.03 75 GLU A CA 1
ATOM 591 C C . GLU A 1 75 ? -16.154 18.157 33.023 1.00 39.03 75 GLU A C 1
ATOM 593 O O . GLU A 1 75 ? -15.736 19.298 32.839 1.00 39.03 75 GLU A O 1
ATOM 598 N N . SER A 1 76 ? -17.275 17.941 33.710 1.00 40.03 76 SER A N 1
ATOM 599 C CA . SER A 1 76 ? -17.771 18.891 34.704 1.00 40.03 76 SER A CA 1
ATOM 600 C C . SER A 1 76 ? -17.631 18.242 36.077 1.00 40.03 76 SER A C 1
ATOM 602 O O . SER A 1 76 ? -18.307 17.280 36.436 1.00 40.03 76 SER A O 1
ATOM 604 N N . LYS A 1 77 ? -16.675 18.761 36.853 1.00 44.78 77 LYS A N 1
ATOM 605 C CA . LYS A 1 77 ? -16.488 18.432 38.266 1.00 44.78 77 LYS A CA 1
ATOM 606 C C . LYS A 1 77 ? -17.791 18.712 39.018 1.00 44.78 77 LYS A C 1
ATOM 608 O O . LYS A 1 77 ? -18.122 19.871 39.249 1.00 44.78 77 LYS A O 1
ATOM 613 N N . LEU A 1 78 ? -18.476 17.671 39.481 1.00 36.50 78 LEU A N 1
ATOM 614 C CA . LEU A 1 78 ? -19.478 17.786 40.537 1.00 36.50 78 LEU A CA 1
ATOM 615 C C . LEU A 1 78 ? -18.968 17.055 41.778 1.00 36.50 78 LEU A C 1
ATOM 617 O O . LEU A 1 78 ? -18.918 15.830 41.845 1.00 36.50 78 LEU A O 1
ATOM 621 N N . LYS A 1 79 ? -18.551 17.861 42.760 1.00 38.94 79 LYS A N 1
ATOM 622 C CA . LYS A 1 79 ? -18.304 17.437 44.137 1.00 38.94 79 LYS A CA 1
ATOM 623 C C . LYS A 1 79 ? -19.601 16.865 44.713 1.00 38.94 79 LYS A C 1
ATOM 625 O O . LYS A 1 79 ? -20.641 17.516 44.668 1.00 38.94 79 LYS A O 1
ATOM 630 N N . SER A 1 80 ? -19.516 15.668 45.282 1.00 38.56 80 SER A N 1
ATOM 631 C CA . SER A 1 80 ? -20.580 15.050 46.066 1.00 38.56 80 SER A CA 1
ATOM 632 C C . SER A 1 80 ? -20.805 15.819 47.373 1.00 38.56 80 SER A C 1
ATOM 634 O O . SER A 1 80 ? -19.872 15.953 48.166 1.00 38.56 80 SER A O 1
ATOM 636 N N . TYR A 1 81 ? -22.039 16.249 47.634 1.00 33.53 81 TYR A N 1
ATOM 637 C CA . TYR A 1 81 ? -22.512 16.582 48.981 1.00 33.53 81 TYR A CA 1
ATOM 638 C C . TYR A 1 81 ? -23.513 15.513 49.446 1.00 33.53 81 TYR A C 1
ATOM 640 O O . TYR A 1 81 ? -24.236 14.955 48.614 1.00 33.53 81 TYR A O 1
ATOM 648 N N . PRO A 1 82 ? -23.554 15.186 50.749 1.00 41.03 82 PRO A N 1
ATOM 649 C CA . PRO A 1 82 ? -24.428 14.144 51.268 1.00 41.03 82 PRO A CA 1
ATOM 650 C C . PRO A 1 82 ? -25.896 14.589 51.261 1.00 41.03 82 PRO A C 1
ATOM 652 O O . PRO A 1 82 ? -26.221 15.739 51.553 1.00 41.03 82 PRO A O 1
ATOM 655 N N . ARG A 1 83 ? -26.789 13.642 50.950 1.00 35.44 83 ARG A N 1
ATOM 656 C CA . ARG A 1 83 ? -28.249 13.786 51.032 1.00 35.44 83 ARG A CA 1
ATOM 657 C C . ARG A 1 83 ? -28.671 14.217 52.443 1.00 35.44 83 ARG A C 1
ATOM 659 O O . ARG A 1 83 ? -28.522 13.441 53.382 1.00 35.44 83 ARG A O 1
ATOM 666 N N . GLN A 1 84 ? -29.303 15.383 52.553 1.00 36.53 84 GLN A N 1
ATOM 667 C CA . GLN A 1 84 ? -30.295 15.657 53.592 1.00 36.53 84 GLN A CA 1
ATOM 668 C C . GLN A 1 84 ? -31.683 15.661 52.953 1.00 36.53 84 GLN A C 1
ATOM 670 O O . GLN A 1 84 ? -31.902 16.211 51.876 1.00 36.53 84 GLN A O 1
ATOM 675 N N . THR A 1 85 ? -32.601 14.960 53.601 1.00 47.38 85 THR A N 1
ATOM 676 C CA . THR A 1 85 ? -33.978 14.748 53.172 1.00 47.38 85 THR A CA 1
ATOM 677 C C . THR A 1 85 ? -34.922 15.799 53.761 1.00 47.38 85 THR A C 1
ATOM 679 O O . THR A 1 85 ? -34.836 16.100 54.946 1.00 47.38 85 THR A O 1
ATOM 682 N N . VAL A 1 86 ? -35.892 16.190 52.926 1.00 44.44 86 VAL A N 1
ATOM 683 C CA . VAL A 1 86 ? -37.228 16.770 53.188 1.00 44.44 86 VAL A CA 1
ATOM 684 C C . VAL A 1 86 ? -37.329 18.241 53.629 1.00 44.44 86 VAL A C 1
ATOM 686 O O . VAL A 1 86 ? -37.052 18.596 54.768 1.00 44.44 86 VAL A O 1
ATOM 689 N N . GLY A 1 87 ? -37.871 19.070 52.727 1.00 34.16 87 GLY A N 1
ATOM 690 C CA . GLY A 1 87 ? -38.385 20.415 53.000 1.00 34.16 87 GLY A CA 1
ATOM 691 C C . GLY A 1 87 ? -39.158 20.987 51.800 1.00 34.16 87 GLY A C 1
ATOM 692 O O . GLY A 1 87 ? -38.555 21.299 50.784 1.00 34.16 87 GLY A O 1
ATOM 693 N N . ASN A 1 88 ? -40.484 21.037 51.948 1.00 43.06 88 ASN A N 1
ATOM 694 C CA . ASN A 1 88 ? -41.574 21.688 51.191 1.00 43.06 88 ASN A CA 1
ATOM 695 C C . ASN A 1 88 ? -41.301 22.461 49.864 1.00 43.06 88 ASN A C 1
ATOM 697 O O . ASN A 1 88 ? -40.479 23.376 49.853 1.00 43.06 88 ASN A O 1
ATOM 701 N N . PRO A 1 89 ? -4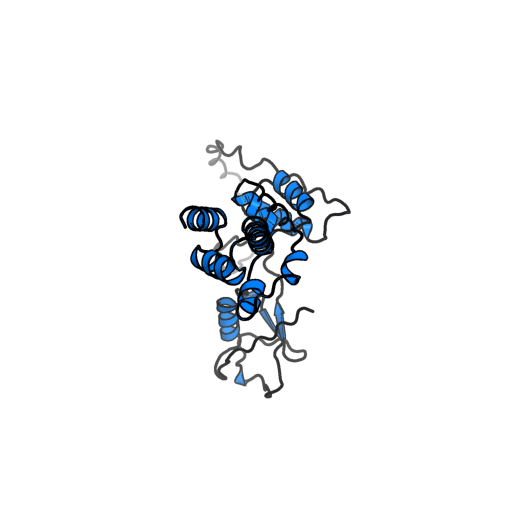2.084 22.224 48.784 1.00 45.38 89 PRO A N 1
ATOM 702 C CA . PRO A 1 89 ? -41.965 22.930 47.510 1.00 45.38 89 PRO A CA 1
ATOM 703 C C . PRO A 1 89 ? -42.984 24.076 47.390 1.00 45.38 89 PRO A C 1
ATOM 705 O O . PRO A 1 89 ? -43.939 23.981 46.633 1.00 45.38 89 PRO A O 1
ATOM 708 N N . GLU A 1 90 ? -42.787 25.185 48.095 1.00 46.31 90 GLU A N 1
ATOM 709 C CA . GLU A 1 90 ? -43.495 26.432 47.777 1.00 46.31 90 GLU A CA 1
ATOM 710 C C . GLU A 1 90 ? -42.537 27.603 48.002 1.00 46.31 90 GLU A C 1
ATOM 712 O O . GLU A 1 90 ? -41.973 27.708 49.089 1.00 46.31 90 GLU A O 1
ATOM 717 N N . ARG A 1 91 ? -42.391 28.477 46.986 1.00 48.69 91 ARG A N 1
ATOM 718 C CA . ARG A 1 91 ? -41.651 29.772 46.950 1.00 48.69 91 ARG A CA 1
ATOM 719 C C . ARG A 1 91 ? -40.403 29.879 46.056 1.00 48.69 91 ARG A C 1
ATOM 721 O O . ARG A 1 91 ? -39.438 30.527 46.441 1.00 48.69 91 ARG A O 1
ATOM 728 N N . PHE A 1 92 ? -40.436 29.371 44.823 1.00 41.16 92 PHE A N 1
ATOM 729 C CA . PHE A 1 92 ? -39.428 29.754 43.812 1.00 41.16 92 PHE A CA 1
ATOM 730 C C . PHE A 1 92 ? -40.036 30.057 42.433 1.00 41.16 92 PHE A C 1
ATOM 732 O O . PHE A 1 92 ? -39.546 29.578 41.417 1.00 41.16 92 PHE A O 1
ATOM 739 N N . ALA A 1 93 ? -41.111 30.851 42.390 1.00 43.97 93 ALA A N 1
ATOM 740 C CA . ALA A 1 93 ? -41.718 31.302 41.131 1.00 43.97 93 ALA A CA 1
ATOM 741 C C . ALA A 1 93 ? -41.182 32.658 40.615 1.00 43.97 93 ALA A C 1
ATOM 743 O O . ALA A 1 93 ? -41.404 32.979 39.453 1.00 43.97 93 ALA A O 1
ATOM 744 N N . ASP A 1 94 ? -40.425 33.424 41.411 1.00 43.62 94 ASP A N 1
ATOM 745 C CA . ASP A 1 94 ? -40.219 34.857 41.116 1.00 43.62 94 ASP A CA 1
ATOM 746 C C . ASP A 1 94 ? -38.819 35.252 40.600 1.00 43.62 94 ASP A C 1
ATOM 748 O O . ASP A 1 94 ? -38.516 36.438 40.496 1.00 43.62 94 ASP A O 1
ATOM 752 N N . HIS A 1 95 ? -37.945 34.306 40.231 1.00 40.56 95 HIS A N 1
ATOM 753 C CA . HIS A 1 95 ? -36.556 34.639 39.854 1.00 40.56 95 HIS A CA 1
ATOM 754 C C . HIS A 1 95 ? -36.019 33.976 38.576 1.00 40.56 95 HIS A C 1
ATOM 756 O O . HIS A 1 95 ? -34.871 33.544 38.538 1.00 40.56 95 HIS A O 1
ATOM 762 N N . TYR A 1 96 ? -36.794 33.977 37.489 1.00 37.97 96 TYR A N 1
ATOM 763 C CA . TYR A 1 96 ? -36.240 33.773 36.140 1.00 37.97 96 TYR A CA 1
ATOM 764 C C . TYR A 1 96 ? -36.847 34.747 35.125 1.00 37.97 96 TYR A C 1
ATOM 766 O O . TYR A 1 96 ? -37.580 34.358 34.223 1.00 37.97 96 TYR A O 1
ATOM 774 N N . SER A 1 97 ? -36.491 36.025 35.261 1.00 43.19 97 SER A N 1
ATOM 775 C CA . SER A 1 97 ? -36.783 37.064 34.264 1.00 43.19 97 SER A CA 1
ATOM 776 C C . SER A 1 97 ? -35.567 37.946 33.984 1.00 43.19 97 SER A C 1
ATOM 778 O O . SER A 1 97 ? -35.713 39.150 33.889 1.00 43.19 97 SER A O 1
ATOM 780 N N . ILE A 1 98 ? -34.362 37.384 33.872 1.00 46.12 98 ILE A N 1
ATOM 781 C CA . ILE A 1 98 ? -33.226 38.028 33.192 1.00 46.12 98 ILE A CA 1
ATOM 782 C C . ILE A 1 98 ? -32.363 36.895 32.631 1.00 46.12 98 ILE A C 1
ATOM 784 O O . ILE A 1 98 ? -31.651 36.267 33.396 1.00 46.12 98 ILE A O 1
ATOM 788 N N . VAL A 1 99 ? -32.521 36.577 31.345 1.00 37.69 99 VAL A N 1
ATOM 789 C CA . VAL A 1 99 ? -31.484 36.310 30.319 1.00 37.69 99 VAL A CA 1
ATOM 790 C C . VAL A 1 99 ? -32.280 35.969 29.052 1.00 37.69 99 VAL A C 1
ATOM 792 O O . VAL A 1 99 ? -32.497 34.810 28.705 1.00 37.69 99 VAL A O 1
ATOM 795 N N . LYS A 1 100 ? -32.818 36.997 28.399 1.00 42.16 100 LYS A N 1
ATOM 796 C CA . LYS A 1 100 ? -33.515 36.876 27.114 1.00 42.16 100 LYS A CA 1
ATOM 797 C C . LYS A 1 100 ? -33.115 38.062 26.241 1.00 42.16 100 LYS A C 1
ATOM 799 O O . LYS A 1 100 ? -33.962 38.842 25.843 1.00 42.16 100 LYS A O 1
ATOM 804 N N . GLU A 1 101 ? -31.810 38.246 26.040 1.00 38.69 101 GLU A N 1
ATOM 805 C CA . GLU A 1 101 ? -31.310 39.381 25.247 1.00 38.69 101 GLU A CA 1
ATOM 806 C C . GLU A 1 101 ? -29.967 39.141 24.534 1.00 38.69 101 GLU A C 1
ATOM 808 O O . GLU A 1 101 ? -29.284 40.084 24.167 1.00 38.69 101 GLU A O 1
ATOM 813 N N . HIS A 1 102 ? -29.601 37.882 24.268 1.00 39.78 102 HIS A N 1
ATOM 814 C CA . HIS A 1 102 ? -28.532 37.550 23.312 1.00 39.78 102 HIS A CA 1
ATOM 815 C C . HIS A 1 102 ? -28.950 36.367 22.432 1.00 39.78 102 HIS A C 1
ATOM 817 O O . HIS A 1 102 ? -28.353 35.294 22.463 1.00 39.78 102 HIS A O 1
ATOM 823 N N . ALA A 1 103 ? -30.038 36.564 21.686 1.00 39.75 103 ALA A N 1
ATOM 824 C CA . ALA A 1 103 ? -30.547 35.638 20.677 1.00 39.75 103 ALA A CA 1
ATOM 825 C C . ALA A 1 103 ? -30.403 36.242 19.269 1.00 39.75 103 ALA A C 1
ATOM 827 O O . ALA A 1 103 ? -31.371 36.329 18.534 1.00 39.75 103 ALA A O 1
ATOM 828 N N . GLU A 1 104 ? -29.193 36.673 18.924 1.00 41.06 104 GLU A N 1
ATOM 829 C CA . GLU A 1 104 ? -28.713 36.979 17.567 1.00 41.06 104 GLU A CA 1
ATOM 830 C C . GLU A 1 104 ? -27.206 36.656 17.662 1.00 41.06 104 GLU A C 1
ATOM 832 O O . GLU A 1 104 ? -26.513 37.239 18.486 1.00 41.06 104 GLU A O 1
ATOM 837 N N . THR A 1 105 ? -26.582 35.666 17.027 1.00 43.16 105 THR A N 1
ATOM 838 C CA . THR A 1 105 ? -26.671 35.188 15.649 1.00 43.16 105 THR A CA 1
ATOM 839 C C . THR A 1 105 ? -26.022 33.792 15.624 1.00 43.16 105 THR A C 1
ATOM 841 O O . THR A 1 105 ? -24.801 33.682 15.697 1.00 43.16 105 THR A O 1
ATOM 844 N N . ILE A 1 106 ? -26.808 32.714 15.589 1.00 43.94 106 ILE A N 1
ATOM 845 C CA . ILE A 1 106 ? -26.342 31.366 15.205 1.00 43.94 106 ILE A CA 1
ATOM 846 C C . ILE A 1 106 ? -27.478 30.736 14.392 1.00 43.94 106 ILE A C 1
ATOM 848 O O . ILE A 1 106 ? -28.162 29.829 14.857 1.00 43.94 106 ILE A O 1
ATOM 852 N N . GLU A 1 107 ? -27.735 31.269 13.198 1.00 41.19 107 GLU A N 1
ATOM 853 C CA . GLU A 1 107 ? -28.676 30.654 12.250 1.00 41.19 107 GLU A CA 1
ATOM 854 C C . GLU A 1 107 ? -28.018 29.620 11.316 1.00 41.19 107 GLU A C 1
ATOM 856 O O . GLU A 1 107 ? -28.732 28.929 10.603 1.00 41.19 107 GLU A O 1
ATOM 861 N N . ASP A 1 108 ? -26.704 29.371 11.397 1.00 40.91 108 ASP A N 1
ATOM 862 C CA . ASP A 1 108 ? -26.013 28.526 10.399 1.00 40.91 108 ASP A CA 1
ATOM 863 C C . ASP A 1 108 ? -25.487 27.159 10.889 1.00 40.91 108 ASP A C 1
ATOM 865 O O . ASP A 1 108 ? -24.655 26.548 10.226 1.00 40.91 108 ASP A O 1
ATOM 869 N N . ILE A 1 109 ? -25.960 26.615 12.022 1.00 43.75 109 ILE A N 1
ATOM 870 C CA . ILE A 1 109 ? -25.540 25.258 12.479 1.00 43.75 109 ILE A CA 1
ATOM 871 C C . ILE A 1 109 ? -26.727 24.277 12.621 1.00 43.75 109 ILE A C 1
ATOM 873 O O . ILE A 1 109 ? -26.575 23.146 13.078 1.00 43.75 109 ILE A O 1
ATOM 877 N N . GLN A 1 110 ? -27.937 24.663 12.201 1.00 39.41 110 GLN A N 1
ATOM 878 C CA . GLN A 1 110 ? -29.122 23.781 12.231 1.00 39.41 110 GLN A CA 1
ATOM 879 C C . GLN A 1 110 ? -29.549 23.243 10.857 1.00 39.41 110 GLN A C 1
ATOM 881 O O . GLN A 1 110 ? -30.568 22.558 10.743 1.00 39.41 110 GLN A O 1
ATOM 886 N N . SER A 1 111 ? -28.763 23.476 9.811 1.00 41.38 111 SER A N 1
ATOM 887 C CA . SER A 1 111 ? -28.954 22.857 8.503 1.00 41.38 111 SER A CA 1
ATOM 888 C C . SER A 1 111 ? -28.351 21.445 8.492 1.00 41.38 111 SER A C 1
ATOM 890 O O . SER A 1 111 ? -27.144 21.249 8.491 1.00 41.38 111 SER A O 1
ATOM 892 N N . SER A 1 112 ? -29.236 20.448 8.417 1.00 45.75 112 SER A N 1
ATOM 893 C CA . SER A 1 112 ? -28.955 19.035 8.111 1.00 45.75 112 SER A CA 1
ATOM 894 C C . SER A 1 112 ? -28.670 18.091 9.287 1.00 45.75 112 SER A C 1
ATOM 896 O O . SER A 1 112 ? -27.615 17.482 9.409 1.00 45.75 112 SER A O 1
ATOM 898 N N . ARG A 1 113 ? -29.702 17.815 10.091 1.00 50.03 113 ARG A N 1
ATOM 899 C CA . ARG A 1 113 ? -29.928 16.434 10.559 1.00 50.03 113 ARG A CA 1
ATOM 900 C C . ARG A 1 113 ? -30.975 15.771 9.668 1.00 50.03 113 ARG A C 1
ATOM 902 O O . ARG A 1 113 ? -32.045 15.388 10.135 1.00 50.03 113 ARG A O 1
ATOM 909 N N . LYS A 1 114 ? -30.703 15.677 8.362 1.00 58.56 114 LYS A N 1
ATOM 910 C CA . LYS A 1 114 ? -31.446 14.744 7.508 1.00 58.56 114 LYS A CA 1
ATOM 911 C C . LYS A 1 114 ? -31.010 13.336 7.913 1.00 58.56 114 LYS A C 1
ATOM 913 O O . LYS A 1 114 ? -29.817 13.044 7.950 1.00 58.56 114 LYS A O 1
ATOM 918 N N . GLY A 1 115 ? -31.959 12.476 8.279 1.00 63.88 115 GLY A N 1
ATOM 919 C CA . GLY A 1 115 ? -31.653 11.075 8.567 1.00 63.88 115 GLY A CA 1
ATOM 920 C C . GLY A 1 115 ? -30.921 10.435 7.383 1.00 63.88 115 GLY A C 1
ATOM 921 O O . GLY A 1 115 ? -31.280 10.691 6.238 1.00 63.88 115 GLY A O 1
ATOM 922 N N . ILE A 1 116 ? -29.880 9.644 7.657 1.00 73.06 116 ILE A N 1
ATOM 923 C CA . ILE A 1 116 ? -29.145 8.907 6.619 1.00 73.06 116 ILE A CA 1
ATOM 924 C C . ILE A 1 116 ? -30.096 7.867 6.016 1.00 73.06 116 ILE A C 1
ATOM 926 O O . ILE A 1 116 ? -30.511 6.937 6.717 1.00 73.06 116 ILE A O 1
ATOM 930 N N . ASP A 1 117 ? -30.424 8.033 4.736 1.00 79.00 117 ASP A N 1
ATOM 931 C CA . ASP A 1 117 ? -31.205 7.072 3.958 1.00 79.00 117 ASP A CA 1
ATOM 932 C C . ASP A 1 117 ? -30.330 5.859 3.610 1.00 79.00 117 ASP A C 1
ATOM 934 O O . ASP A 1 117 ? -29.392 5.966 2.813 1.00 79.00 117 ASP A O 1
ATOM 938 N N . ILE A 1 118 ? -30.588 4.725 4.272 1.00 79.06 118 ILE A N 1
ATOM 939 C CA . ILE A 1 118 ? -29.853 3.479 4.029 1.00 79.06 118 ILE A CA 1
ATOM 940 C C . ILE A 1 118 ? -30.510 2.742 2.867 1.00 79.06 118 ILE A C 1
ATOM 942 O O . ILE A 1 118 ? -31.681 2.367 2.948 1.00 79.06 118 ILE A O 1
ATOM 946 N N . GLN A 1 119 ? -29.724 2.451 1.840 1.00 81.25 119 GLN A N 1
ATOM 947 C CA . GLN A 1 119 ? -30.112 1.578 0.744 1.00 81.25 119 GLN A CA 1
ATOM 948 C C . GLN A 1 119 ? -29.796 0.108 1.067 1.00 81.25 119 GLN A C 1
ATOM 950 O O . GLN A 1 119 ? -28.870 -0.181 1.823 1.00 81.25 119 GLN A O 1
ATOM 955 N N . PRO A 1 120 ? -30.543 -0.854 0.495 1.00 74.44 120 PRO A N 1
ATOM 956 C CA . PRO A 1 120 ? -30.333 -2.284 0.745 1.00 74.44 120 PRO A CA 1
ATOM 957 C C . PRO A 1 120 ? -28.957 -2.805 0.290 1.00 74.44 120 PRO A C 1
ATOM 959 O O . PRO A 1 120 ? -28.535 -3.868 0.737 1.00 74.44 120 PRO A O 1
ATOM 962 N N . GLU A 1 121 ? -28.262 -2.064 -0.573 1.00 80.88 121 GLU A N 1
ATOM 963 C CA . GLU A 1 121 ? -26.909 -2.362 -1.064 1.00 80.88 121 GLU A CA 1
ATOM 964 C C . GLU A 1 121 ? -25.800 -1.794 -0.155 1.00 80.88 121 GLU A C 1
ATOM 966 O O . GLU A 1 121 ? -24.622 -2.110 -0.343 1.00 80.88 121 GLU A O 1
ATOM 971 N N . ASP A 1 122 ? -26.157 -0.971 0.840 1.00 85.19 122 ASP A N 1
ATOM 972 C CA . ASP A 1 122 ? -25.199 -0.360 1.758 1.00 85.19 122 ASP A CA 1
ATOM 973 C C . ASP A 1 122 ? -24.718 -1.386 2.814 1.00 85.19 122 ASP A C 1
ATOM 975 O O . ASP A 1 122 ? -25.513 -2.141 3.389 1.00 85.19 122 ASP A O 1
ATOM 979 N N . PRO A 1 123 ? -23.415 -1.415 3.150 1.00 83.31 123 PRO A N 1
ATOM 980 C CA . PRO A 1 123 ? -22.879 -2.316 4.162 1.00 83.31 123 PRO A CA 1
ATOM 981 C C . PRO A 1 123 ? -23.390 -1.955 5.561 1.00 83.31 123 PRO A C 1
ATOM 983 O O . PRO A 1 123 ? -23.665 -0.798 5.871 1.00 83.31 123 PRO A O 1
ATOM 986 N N . SER A 1 124 ? -23.412 -2.926 6.480 1.00 83.31 124 SER A N 1
ATOM 987 C CA . SER A 1 124 ? -23.882 -2.708 7.862 1.00 83.31 124 SER A CA 1
ATOM 988 C C . SER A 1 124 ? -23.118 -1.602 8.609 1.00 83.31 124 SER A C 1
ATOM 990 O O . SER A 1 124 ? -23.659 -0.985 9.524 1.00 83.31 124 SER A O 1
ATOM 992 N N . ASN A 1 125 ? -21.879 -1.317 8.192 1.00 86.06 125 ASN A N 1
ATOM 993 C CA . ASN A 1 125 ? -21.029 -0.266 8.757 1.00 86.06 125 ASN A CA 1
ATOM 994 C C . ASN A 1 125 ? -21.185 1.098 8.063 1.00 86.06 125 ASN A C 1
ATOM 996 O O . ASN A 1 125 ? -20.529 2.055 8.463 1.00 86.06 125 ASN A O 1
ATOM 1000 N N . PHE A 1 126 ? -22.048 1.220 7.052 1.00 87.94 126 PHE A N 1
ATOM 1001 C CA . PHE A 1 126 ? -22.204 2.435 6.248 1.00 87.94 126 PHE A CA 1
ATOM 1002 C C . PHE A 1 126 ? -22.488 3.675 7.099 1.00 87.94 126 PHE A C 1
ATOM 1004 O O . PHE A 1 126 ? -21.833 4.703 6.949 1.00 87.94 126 PHE A O 1
ATOM 1011 N N . ARG A 1 127 ? -23.395 3.549 8.076 1.00 86.31 127 ARG A N 1
ATOM 1012 C CA . ARG A 1 127 ? -23.703 4.634 9.019 1.00 86.31 127 ARG A CA 1
ATOM 1013 C C . ARG A 1 127 ? -22.480 5.107 9.802 1.00 86.31 127 ARG A C 1
ATOM 1015 O O . ARG A 1 127 ? -22.349 6.304 10.022 1.00 86.31 127 ARG A O 1
ATOM 1022 N N . LEU A 1 128 ? -21.599 4.188 10.202 1.00 86.94 128 LEU A N 1
ATOM 1023 C CA . LEU A 1 128 ? -20.377 4.527 10.934 1.00 86.94 128 LEU A CA 1
ATOM 1024 C C . LEU A 1 128 ? -19.409 5.306 10.040 1.00 86.94 128 LEU A C 1
ATOM 1026 O O . LEU A 1 128 ? -18.837 6.293 10.484 1.00 86.94 128 LEU A O 1
ATOM 1030 N N . TYR A 1 129 ? -19.275 4.906 8.774 1.00 89.88 129 TYR A N 1
ATOM 1031 C CA . TYR A 1 129 ? -18.417 5.595 7.809 1.00 89.88 129 TYR A CA 1
ATOM 1032 C C . TYR A 1 129 ? -18.907 7.009 7.502 1.00 89.88 129 TYR A C 1
ATOM 1034 O O . TYR A 1 129 ? -18.116 7.951 7.521 1.00 89.88 129 TYR A O 1
ATOM 1042 N N . VAL A 1 130 ? -20.215 7.172 7.284 1.00 89.94 130 VAL A N 1
ATOM 1043 C CA . VAL A 1 130 ? -20.821 8.492 7.068 1.00 89.94 130 VAL A CA 1
ATOM 1044 C C . VAL A 1 130 ? -20.637 9.365 8.308 1.00 89.94 130 VAL A C 1
ATOM 1046 O O . VAL A 1 130 ? -20.197 10.504 8.191 1.00 89.94 130 VAL A O 1
ATOM 1049 N N . GLN A 1 131 ? -20.909 8.824 9.500 1.00 88.50 131 GLN A N 1
ATOM 1050 C CA . GLN A 1 131 ? -20.773 9.565 10.752 1.00 88.50 131 GLN A CA 1
ATOM 1051 C C . GLN A 1 131 ? -19.334 10.041 10.989 1.00 88.50 131 GLN A C 1
ATOM 1053 O O . GLN A 1 131 ? -19.142 11.206 11.312 1.00 88.50 131 GLN A O 1
ATOM 1058 N N . GLN A 1 132 ? -18.329 9.188 10.775 1.00 87.44 132 GLN A N 1
ATOM 1059 C CA . GLN A 1 132 ? -16.918 9.561 10.936 1.00 87.44 132 GLN A CA 1
ATOM 1060 C C . GLN A 1 132 ? -16.516 10.737 10.040 1.00 87.44 132 GLN A C 1
ATOM 1062 O O . GLN A 1 132 ? -15.831 11.654 10.486 1.00 87.44 132 GLN A O 1
ATOM 1067 N N . LEU A 1 133 ? -16.939 10.720 8.775 1.00 87.88 133 LEU A N 1
ATOM 1068 C CA . LEU A 1 133 ? -16.617 11.782 7.822 1.00 87.88 133 LEU A CA 1
ATOM 1069 C C . LEU A 1 133 ? -17.400 13.072 8.134 1.00 87.88 133 LEU A C 1
ATOM 1071 O O . LEU A 1 133 ? -16.835 14.161 8.087 1.00 87.88 133 LEU A O 1
ATOM 1075 N N . VAL A 1 134 ? -18.666 12.970 8.541 1.00 89.62 134 VAL A N 1
ATOM 1076 C CA . VAL A 1 134 ? -19.463 14.137 8.961 1.00 89.62 134 VAL A CA 1
ATOM 1077 C C . VAL A 1 134 ? -18.911 14.766 10.245 1.00 89.62 134 VAL A C 1
ATOM 1079 O O . VAL A 1 134 ? -18.857 15.989 10.354 1.00 89.62 134 VAL A O 1
ATOM 1082 N N . GLU A 1 135 ? -18.431 13.961 11.196 1.00 87.88 135 GLU A N 1
ATOM 1083 C CA . GLU A 1 135 ? -17.774 14.446 12.421 1.00 87.88 135 GLU A CA 1
ATOM 1084 C C . GLU A 1 135 ? -16.473 15.212 12.134 1.00 87.88 135 GLU A C 1
ATOM 1086 O O . GLU A 1 135 ? -16.103 16.095 12.906 1.00 87.88 135 GLU A O 1
ATOM 1091 N N . MET A 1 136 ? -15.813 14.941 11.004 1.00 86.06 136 MET A N 1
ATOM 1092 C CA . MET A 1 136 ? -14.659 15.716 10.529 1.00 86.06 136 MET A CA 1
ATOM 1093 C C . MET A 1 136 ? -15.042 17.026 9.821 1.00 86.06 136 MET A C 1
ATOM 1095 O O . MET A 1 136 ? -14.159 17.768 9.397 1.00 86.06 136 MET A O 1
ATOM 1099 N N . GLY A 1 137 ? -16.338 17.339 9.720 1.00 87.00 137 GLY A N 1
ATOM 1100 C CA . GLY A 1 137 ? -16.846 18.582 9.138 1.00 87.00 137 GLY A CA 1
ATOM 1101 C C . GLY A 1 137 ? -17.203 18.492 7.653 1.00 87.00 137 GLY A C 1
ATOM 1102 O O . GLY A 1 137 ? -17.451 19.524 7.033 1.00 87.00 137 GLY A O 1
ATOM 1103 N N . PHE A 1 138 ? -17.241 17.291 7.069 1.00 89.31 138 PHE A N 1
ATOM 1104 C CA . PHE A 1 138 ? -17.664 17.108 5.680 1.00 89.31 138 PHE A CA 1
ATOM 1105 C C . PHE A 1 138 ? -19.195 17.052 5.553 1.00 89.31 138 PHE A C 1
ATOM 1107 O O . PHE A 1 138 ? -19.898 16.541 6.425 1.00 89.31 138 PHE A O 1
ATOM 1114 N N . GLU A 1 139 ? -19.729 17.555 4.438 1.00 88.19 139 GLU A N 1
ATOM 1115 C CA . GLU A 1 139 ? -21.169 17.516 4.161 1.00 88.19 139 GLU A CA 1
ATOM 1116 C C . GLU A 1 139 ? -21.671 16.076 3.984 1.00 88.19 139 GLU A C 1
ATOM 1118 O O . GLU A 1 139 ? -21.150 15.314 3.167 1.00 88.19 139 GLU A O 1
ATOM 1123 N N . GLN A 1 140 ? -22.739 15.726 4.704 1.00 86.50 140 GLN A N 1
ATOM 1124 C CA . GLN A 1 140 ? -23.320 14.381 4.704 1.00 86.50 140 GLN A CA 1
ATOM 1125 C C . GLN A 1 140 ? -23.718 13.895 3.302 1.00 86.50 140 GLN A C 1
ATOM 1127 O O . GLN A 1 140 ? -23.446 12.745 2.963 1.00 86.50 140 GLN A O 1
ATOM 1132 N N . ASP A 1 141 ? -24.325 14.759 2.484 1.00 86.50 141 ASP A N 1
ATOM 1133 C CA . ASP A 1 141 ? -24.806 14.388 1.147 1.00 86.50 141 ASP A CA 1
ATOM 1134 C C . ASP A 1 141 ? -23.629 14.011 0.221 1.00 86.50 141 ASP A C 1
ATOM 1136 O O . ASP A 1 141 ? -23.656 12.960 -0.422 1.00 86.50 141 ASP A O 1
ATOM 1140 N N . LYS A 1 142 ? -22.537 14.791 0.253 1.00 87.44 142 LYS A N 1
ATOM 1141 C CA . LYS A 1 142 ? -21.298 14.508 -0.499 1.00 87.44 142 LYS A CA 1
ATOM 1142 C C . LYS A 1 142 ? -20.607 13.232 -0.024 1.00 87.44 142 LYS A C 1
ATOM 1144 O O . LYS A 1 142 ? -20.104 12.451 -0.827 1.00 87.44 142 LYS A O 1
ATOM 1149 N N . VAL A 1 143 ? -20.583 13.009 1.289 1.00 89.88 143 VAL A N 1
ATOM 1150 C CA . VAL A 1 143 ? -19.993 11.812 1.901 1.00 89.88 143 VAL A CA 1
ATOM 1151 C C . VAL A 1 143 ? -20.725 10.543 1.461 1.00 89.88 143 VAL A C 1
ATOM 1153 O O . VAL A 1 143 ? -20.082 9.556 1.105 1.00 89.88 143 VAL A O 1
ATOM 1156 N N . VAL A 1 144 ? -22.061 10.566 1.477 1.00 90.06 144 VAL A N 1
ATOM 1157 C CA . VAL A 1 144 ? -22.903 9.436 1.056 1.00 90.06 144 VAL A CA 1
ATOM 1158 C C . VAL A 1 144 ? -22.663 9.099 -0.415 1.00 90.06 144 VAL A C 1
ATOM 1160 O O . VAL A 1 144 ? -22.469 7.929 -0.747 1.00 90.06 144 VAL A O 1
ATOM 1163 N N . GLU A 1 145 ? -22.623 10.113 -1.281 1.00 88.88 145 GLU A N 1
ATOM 1164 C CA . GLU A 1 145 ? -22.366 9.938 -2.712 1.00 88.88 145 GLU A CA 1
ATOM 1165 C C . GLU A 1 145 ? -20.976 9.338 -2.977 1.00 88.88 145 GLU A C 1
ATOM 1167 O O . GLU A 1 145 ? -20.857 8.334 -3.683 1.00 88.88 145 GLU A O 1
ATOM 1172 N N . LEU A 1 146 ? -19.930 9.884 -2.348 1.00 89.44 146 LEU A N 1
ATOM 1173 C CA . LEU A 1 146 ? -18.556 9.401 -2.521 1.00 89.44 146 LEU A CA 1
ATOM 1174 C C . LEU A 1 146 ? -18.356 7.980 -1.994 1.00 89.44 146 LEU A C 1
ATOM 1176 O O . LEU A 1 146 ? -17.703 7.167 -2.652 1.00 89.44 146 LEU A O 1
ATOM 1180 N N . LEU A 1 147 ? -18.938 7.651 -0.837 1.00 89.88 147 LEU A N 1
ATOM 1181 C CA . LEU A 1 147 ? -18.852 6.300 -0.286 1.00 89.88 147 LEU A CA 1
ATOM 1182 C C . LEU A 1 147 ? -19.501 5.277 -1.219 1.00 89.88 147 LEU A C 1
ATOM 1184 O O . LEU A 1 147 ? -18.917 4.217 -1.432 1.00 89.88 147 LEU A O 1
ATOM 1188 N N . ARG A 1 148 ? -20.653 5.595 -1.820 1.00 90.25 148 ARG A N 1
ATOM 1189 C CA . ARG A 1 148 ? -21.297 4.708 -2.802 1.00 90.25 148 ARG A CA 1
ATOM 1190 C C . ARG A 1 148 ? -20.479 4.594 -4.090 1.00 90.25 148 ARG A C 1
ATOM 1192 O O . ARG A 1 148 ? -20.301 3.492 -4.599 1.00 90.25 148 ARG A O 1
ATOM 1199 N N . LYS A 1 149 ? -19.898 5.699 -4.569 1.00 88.44 149 LYS A N 1
ATOM 1200 C CA . LYS A 1 149 ? -19.055 5.726 -5.778 1.00 88.44 149 LYS A CA 1
ATOM 1201 C C . LYS A 1 149 ? -17.768 4.904 -5.637 1.00 88.44 149 LYS A C 1
ATOM 1203 O O . LYS A 1 149 ? -17.335 4.268 -6.594 1.00 88.44 149 LYS A O 1
ATOM 1208 N N . HIS A 1 150 ? -17.154 4.891 -4.453 1.00 87.88 150 HIS A N 1
ATOM 1209 C CA . HIS A 1 150 ? -15.860 4.238 -4.213 1.00 87.88 150 HIS A CA 1
ATOM 1210 C C . HIS A 1 150 ? -15.954 2.945 -3.398 1.00 87.88 150 HIS A C 1
ATOM 1212 O O . HIS A 1 150 ? -15.012 2.604 -2.674 1.00 87.88 150 HIS A O 1
ATOM 1218 N N . ASN A 1 151 ? -17.065 2.208 -3.520 1.00 87.69 151 ASN A N 1
ATOM 1219 C CA . ASN A 1 151 ? -17.259 0.906 -2.870 1.00 87.69 151 ASN A CA 1
ATOM 1220 C C . ASN A 1 151 ? -16.992 0.943 -1.354 1.00 87.69 151 ASN A C 1
ATOM 1222 O O . ASN A 1 151 ? -16.367 0.045 -0.790 1.00 87.69 151 ASN A O 1
ATOM 1226 N N . TYR A 1 152 ? -17.436 2.012 -0.696 1.00 89.19 152 TYR A N 1
ATOM 1227 C CA . TYR A 1 152 ? -17.351 2.219 0.750 1.00 89.19 152 TYR A CA 1
ATOM 1228 C C . TYR A 1 152 ? -15.913 2.270 1.307 1.00 89.19 152 TYR A C 1
ATOM 1230 O O . TYR A 1 152 ? -15.680 2.005 2.488 1.00 89.19 152 TYR A O 1
ATOM 1238 N N . ASN A 1 153 ? -14.931 2.639 0.475 1.00 87.38 153 ASN A N 1
ATOM 1239 C CA . ASN A 1 153 ? -13.537 2.811 0.886 1.00 87.38 153 ASN A CA 1
ATOM 1240 C C . ASN A 1 153 ? -13.317 4.177 1.565 1.00 87.38 153 ASN A C 1
ATOM 1242 O O . ASN A 1 153 ? -13.092 5.190 0.898 1.00 87.38 153 ASN A O 1
ATOM 1246 N N . VAL A 1 154 ? -13.359 4.196 2.902 1.00 87.38 154 VAL A N 1
ATOM 1247 C CA . VAL A 1 154 ? -13.214 5.422 3.712 1.00 87.38 154 VAL A CA 1
ATOM 1248 C C . VAL A 1 154 ? -11.891 6.158 3.468 1.00 87.38 154 VAL A C 1
ATOM 1250 O O . VAL A 1 154 ? -11.958 7.359 3.216 1.00 87.38 154 VAL A O 1
ATOM 1253 N N . PRO A 1 155 ? -10.706 5.509 3.478 1.00 87.50 155 PRO A N 1
ATOM 1254 C CA . PRO A 1 155 ? -9.448 6.196 3.179 1.00 87.50 155 PRO A CA 1
ATOM 1255 C C . PRO A 1 155 ? -9.440 6.915 1.824 1.00 87.50 155 PRO A C 1
ATOM 1257 O O . PRO A 1 155 ? -9.003 8.060 1.750 1.00 87.50 155 PRO A O 1
ATOM 1260 N N . LYS A 1 156 ? -9.960 6.273 0.765 1.00 85.19 156 LYS A N 1
ATOM 1261 C CA . LYS A 1 156 ? -10.025 6.872 -0.581 1.00 85.19 156 LYS A CA 1
ATOM 1262 C C . LYS A 1 156 ? -10.991 8.061 -0.608 1.00 85.19 156 LYS A C 1
ATOM 1264 O O . LYS A 1 156 ? -10.648 9.107 -1.143 1.00 85.19 156 LYS A O 1
ATOM 1269 N N . CYS A 1 157 ? -12.159 7.929 0.025 1.00 88.38 157 CYS A N 1
ATOM 1270 C CA . CYS A 1 157 ? -13.133 9.021 0.129 1.00 88.38 157 CYS A CA 1
ATOM 1271 C C . CYS A 1 157 ? -12.589 10.207 0.931 1.00 88.38 157 CYS A C 1
ATOM 1273 O O . CYS A 1 157 ? -12.797 11.352 0.546 1.00 88.38 157 CYS A O 1
ATOM 1275 N N . LEU A 1 158 ? -11.871 9.943 2.024 1.00 88.75 158 LEU A N 1
ATOM 1276 C CA . LEU A 1 158 ? -11.241 10.979 2.837 1.00 88.75 158 LEU A CA 1
ATOM 1277 C C . LEU A 1 158 ? -10.181 11.747 2.041 1.00 88.75 158 LEU A C 1
ATOM 1279 O O . LEU A 1 158 ? -10.146 12.971 2.100 1.00 88.75 158 LEU A O 1
ATOM 1283 N N . ASP A 1 159 ? -9.357 11.042 1.266 1.00 86.44 159 ASP A N 1
ATOM 1284 C CA . ASP A 1 159 ? -8.344 11.670 0.414 1.00 86.44 159 ASP A CA 1
ATOM 1285 C C . ASP A 1 159 ? -8.982 12.604 -0.631 1.00 86.44 159 ASP A C 1
ATOM 1287 O O . ASP A 1 159 ? -8.521 13.728 -0.821 1.00 86.44 159 ASP A O 1
ATOM 1291 N N . ILE A 1 160 ? -10.104 12.186 -1.230 1.00 85.44 160 ILE A N 1
ATOM 1292 C CA . ILE A 1 160 ? -10.902 12.998 -2.167 1.00 85.44 160 ILE A CA 1
ATOM 1293 C C . ILE A 1 160 ? -11.494 14.230 -1.478 1.00 85.44 160 ILE A C 1
ATOM 1295 O O . ILE A 1 160 ? -11.400 15.342 -1.995 1.00 85.44 160 ILE A O 1
ATOM 1299 N N . LEU A 1 161 ? -12.093 14.036 -0.302 1.00 87.12 161 LEU A N 1
ATOM 1300 C CA . LEU A 1 161 ? -12.736 15.096 0.474 1.00 87.12 161 LEU A CA 1
ATOM 1301 C C . LEU A 1 161 ? -11.733 16.153 0.956 1.00 87.12 161 LEU A C 1
ATOM 1303 O O . LEU A 1 161 ? -12.060 17.337 0.967 1.00 87.12 161 LEU A O 1
ATOM 1307 N N . ILE A 1 162 ? -10.514 15.741 1.318 1.00 86.75 162 ILE A N 1
ATOM 1308 C CA . ILE A 1 162 ? -9.438 16.651 1.734 1.00 86.75 162 ILE A CA 1
ATOM 1309 C C . ILE A 1 162 ? -8.842 17.388 0.531 1.00 86.75 162 ILE A C 1
ATOM 1311 O O . ILE A 1 162 ? -8.610 18.593 0.604 1.00 86.75 162 ILE A O 1
ATOM 1315 N N . LYS A 1 163 ? -8.566 16.679 -0.570 1.00 81.56 163 LYS A N 1
ATOM 1316 C CA . LYS A 1 163 ? -7.901 17.263 -1.747 1.00 81.56 163 LYS A CA 1
ATOM 1317 C C . LYS A 1 163 ? -8.844 18.088 -2.621 1.00 81.56 163 LYS A C 1
ATOM 1319 O O . LYS A 1 163 ? -8.365 18.882 -3.425 1.00 81.56 163 LYS A O 1
ATOM 1324 N N . GLY A 1 164 ? -10.159 17.894 -2.496 1.00 73.75 164 GLY A N 1
ATOM 1325 C CA . GLY A 1 164 ? -11.175 18.553 -3.324 1.00 73.75 164 GLY A CA 1
ATOM 1326 C C . GLY A 1 164 ? -11.134 18.147 -4.802 1.00 73.75 164 GLY A C 1
ATOM 1327 O O . GLY A 1 164 ? -11.866 18.704 -5.614 1.00 73.75 164 GLY A O 1
ATOM 1328 N N . VAL A 1 165 ? -10.278 17.185 -5.148 1.00 69.50 165 VAL A N 1
ATOM 1329 C CA . VAL A 1 165 ? -10.053 16.674 -6.496 1.00 69.50 165 VAL A CA 1
ATOM 1330 C C . VAL A 1 165 ? -10.066 15.158 -6.385 1.00 69.50 165 VAL A C 1
ATOM 1332 O O . VAL A 1 165 ? -9.324 14.580 -5.588 1.00 69.50 165 VAL A O 1
ATOM 1335 N N . GLU A 1 166 ? -10.945 14.518 -7.151 1.00 64.81 166 GLU A N 1
ATOM 1336 C CA . GLU A 1 166 ? -10.946 13.066 -7.285 1.00 64.81 166 GLU A CA 1
ATOM 1337 C C . GLU A 1 166 ? -9.573 12.659 -7.841 1.00 64.81 166 GLU A C 1
ATOM 1339 O O . GLU A 1 166 ? -9.185 13.198 -8.879 1.00 64.81 166 GLU A O 1
ATOM 1344 N N . PRO A 1 167 ? -8.784 11.809 -7.152 1.00 61.19 167 PRO A N 1
ATOM 1345 C CA . PRO A 1 167 ? -7.493 11.402 -7.665 1.00 61.19 167 PRO A CA 1
ATOM 1346 C C . PRO A 1 167 ? -7.777 10.704 -8.985 1.00 61.19 167 PRO A C 1
ATOM 1348 O O . PRO A 1 167 ? -8.427 9.656 -8.993 1.00 61.19 167 PRO A O 1
ATOM 1351 N N . GLU A 1 168 ? -7.348 11.328 -10.083 1.00 62.66 168 GLU A N 1
ATOM 1352 C CA . GLU A 1 168 ? -7.452 10.727 -11.402 1.00 62.66 168 GLU A CA 1
ATOM 1353 C C . GLU A 1 168 ? -6.861 9.328 -11.288 1.00 62.66 168 GLU A C 1
ATOM 1355 O O . GLU A 1 168 ? -5.724 9.148 -10.832 1.00 62.66 168 GLU A O 1
ATOM 1360 N N . GLU A 1 169 ? -7.673 8.319 -11.605 1.00 61.16 169 GLU A N 1
ATOM 1361 C CA . GLU A 1 169 ? -7.163 6.966 -11.715 1.00 61.16 169 GLU A CA 1
ATOM 1362 C C . GLU A 1 169 ? -6.062 7.045 -12.760 1.00 61.16 169 GLU A C 1
ATOM 1364 O O . GLU A 1 169 ? -6.339 7.350 -13.922 1.00 61.16 169 GLU A O 1
ATOM 1369 N N . LYS A 1 170 ? -4.803 6.877 -12.321 1.00 59.78 170 LYS A N 1
ATOM 1370 C CA . LYS A 1 170 ? -3.666 6.839 -13.237 1.00 59.78 170 LYS A CA 1
ATOM 1371 C C . LYS A 1 170 ? -4.080 5.891 -14.358 1.00 59.78 170 LYS A C 1
ATOM 1373 O O . LYS A 1 170 ? -4.450 4.755 -14.038 1.00 59.78 170 LYS A O 1
ATOM 1378 N N . PRO A 1 171 ? -4.103 6.355 -15.620 1.00 63.41 171 PRO A N 1
ATOM 1379 C CA . PRO A 1 171 ? -4.540 5.512 -16.713 1.00 63.41 171 PRO A CA 1
ATOM 1380 C C . PRO A 1 171 ? -3.739 4.211 -16.641 1.00 63.41 171 PRO A C 1
ATOM 1382 O O . PRO A 1 171 ? -2.545 4.275 -16.324 1.00 63.41 171 PRO A O 1
ATOM 1385 N N . PRO A 1 172 ? -4.387 3.051 -16.855 1.00 62.06 172 PRO A N 1
ATOM 1386 C CA . PRO A 1 172 ? -3.703 1.770 -16.790 1.00 62.06 172 PRO A CA 1
ATOM 1387 C C . PRO A 1 172 ? -2.433 1.861 -17.631 1.00 62.06 172 PRO A C 1
ATOM 1389 O O . PRO A 1 172 ? -2.473 2.381 -18.753 1.00 62.06 172 PRO A O 1
ATOM 1392 N N . GLU A 1 173 ? -1.307 1.439 -17.051 1.00 65.44 173 GLU A N 1
ATOM 1393 C CA . GLU A 1 173 ? -0.026 1.436 -17.749 1.00 65.44 173 GLU A CA 1
ATOM 1394 C C . GLU A 1 173 ? -0.235 0.707 -19.075 1.00 65.44 173 GLU A C 1
ATOM 1396 O O . GLU A 1 173 ? -0.690 -0.437 -19.103 1.00 65.44 173 GLU A O 1
ATOM 1401 N N . LYS A 1 174 ? -0.016 1.416 -20.187 1.00 71.38 174 LYS A N 1
ATOM 1402 C CA . LYS A 1 174 ? -0.177 0.834 -21.516 1.00 71.38 174 LYS A CA 1
ATOM 1403 C C . LYS A 1 174 ? 0.805 -0.327 -21.617 1.00 71.38 174 LYS A C 1
ATOM 1405 O O . LYS A 1 174 ? 2.009 -0.096 -21.586 1.00 71.38 174 LYS A O 1
ATOM 1410 N N . GLU A 1 175 ? 0.293 -1.547 -21.730 1.00 77.94 175 GLU A N 1
ATOM 1411 C CA . GLU A 1 175 ? 1.117 -2.698 -22.073 1.00 77.94 175 GLU A CA 1
ATOM 1412 C C . GLU A 1 175 ? 1.492 -2.602 -23.550 1.00 77.94 175 GLU A C 1
ATOM 1414 O O . GLU A 1 175 ? 0.650 -2.666 -24.448 1.00 77.94 175 GLU A O 1
ATOM 1419 N N . TYR A 1 176 ? 2.779 -2.416 -23.793 1.00 80.25 176 TYR A N 1
ATOM 142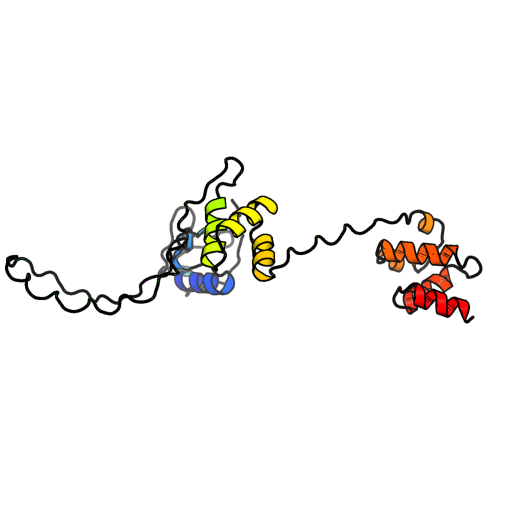0 C CA . TYR A 1 176 ? 3.388 -2.476 -25.102 1.00 80.25 176 TYR A CA 1
ATOM 1421 C C . TYR A 1 176 ? 3.869 -3.899 -25.378 1.00 80.25 176 TYR A C 1
ATOM 1423 O O . TYR A 1 176 ? 4.392 -4.587 -24.493 1.00 80.25 176 TYR A O 1
ATOM 1431 N N . ASP A 1 177 ? 3.729 -4.329 -26.631 1.00 83.62 177 ASP A N 1
ATOM 1432 C CA . ASP A 1 177 ? 4.295 -5.594 -27.084 1.00 83.62 177 ASP A CA 1
ATOM 1433 C C . ASP A 1 177 ? 5.826 -5.489 -27.133 1.00 83.62 177 ASP A C 1
ATOM 1435 O O . ASP A 1 177 ? 6.407 -4.735 -27.920 1.00 83.62 177 ASP A O 1
ATOM 1439 N N . VAL A 1 178 ? 6.467 -6.249 -26.249 1.00 85.25 178 VAL A N 1
ATOM 1440 C CA . VAL A 1 178 ? 7.921 -6.330 -26.065 1.00 85.25 178 VAL A CA 1
ATOM 1441 C C . VAL A 1 178 ? 8.463 -7.713 -26.439 1.00 85.25 178 VAL A C 1
ATOM 1443 O O . VAL A 1 178 ? 9.639 -8.001 -26.223 1.00 85.25 178 VAL A O 1
ATOM 1446 N N . SER A 1 179 ? 7.635 -8.575 -27.042 1.00 84.19 179 SER A N 1
ATOM 1447 C CA . SER A 1 179 ? 7.987 -9.969 -27.367 1.00 84.19 179 SER A CA 1
ATOM 1448 C C . SER A 1 179 ? 9.208 -10.079 -28.284 1.00 84.19 179 SER A C 1
ATOM 1450 O O . SER A 1 179 ? 9.969 -11.044 -28.229 1.00 84.19 179 SER A O 1
ATOM 1452 N N . ASP A 1 180 ? 9.429 -9.056 -29.107 1.00 85.12 180 ASP A N 1
ATOM 1453 C CA . ASP A 1 180 ? 10.532 -9.007 -30.059 1.00 85.12 180 ASP A CA 1
ATOM 1454 C C . ASP A 1 180 ? 11.903 -8.748 -29.428 1.00 85.12 180 ASP A C 1
ATOM 1456 O O . ASP A 1 180 ? 12.908 -9.046 -30.073 1.00 85.12 180 ASP A O 1
ATOM 1460 N N . LEU A 1 181 ? 11.976 -8.278 -28.175 1.00 83.38 181 LEU A N 1
ATOM 1461 C CA . LEU A 1 181 ? 13.259 -8.166 -27.470 1.00 83.38 181 LEU A CA 1
ATOM 1462 C C . LEU A 1 181 ? 13.923 -9.537 -27.309 1.00 83.38 181 LEU A C 1
ATOM 1464 O O . LEU A 1 181 ? 15.135 -9.633 -27.447 1.00 83.38 181 LEU A O 1
ATOM 1468 N N . ALA A 1 182 ? 13.148 -10.614 -27.145 1.00 82.62 182 ALA A N 1
ATOM 1469 C CA . ALA A 1 182 ? 13.681 -11.972 -27.006 1.00 82.62 182 ALA A CA 1
ATOM 1470 C C . ALA A 1 182 ? 14.485 -12.464 -28.230 1.00 82.62 182 ALA A C 1
ATOM 1472 O O . ALA A 1 182 ? 15.185 -13.471 -28.145 1.00 82.62 182 ALA A O 1
ATOM 1473 N N . LYS A 1 183 ? 14.391 -11.777 -29.378 1.00 84.94 183 LYS A N 1
ATOM 1474 C CA . LYS A 1 183 ? 15.163 -12.089 -30.593 1.00 84.94 183 LYS A CA 1
ATOM 1475 C C . LYS A 1 183 ? 16.604 -11.576 -30.533 1.00 84.94 183 LYS A C 1
ATOM 1477 O O . LYS A 1 183 ? 17.434 -12.021 -31.325 1.00 84.94 183 LYS A O 1
ATOM 1482 N N . TYR A 1 184 ? 16.897 -10.640 -29.636 1.00 83.31 184 TYR A N 1
ATOM 1483 C CA . TYR A 1 184 ? 18.210 -10.024 -29.503 1.00 83.31 184 TYR A CA 1
ATOM 1484 C C . TYR A 1 184 ? 19.012 -10.719 -28.401 1.00 83.31 184 TYR A C 1
ATOM 1486 O O . TYR A 1 184 ? 18.478 -11.129 -27.373 1.00 83.31 184 TYR A O 1
ATOM 1494 N N . ASN A 1 185 ? 20.319 -10.871 -28.621 1.00 82.25 185 ASN A N 1
ATOM 1495 C CA . ASN A 1 185 ? 21.210 -11.473 -27.637 1.00 82.25 185 ASN A CA 1
ATOM 1496 C C . ASN A 1 185 ? 21.777 -10.390 -26.710 1.00 82.25 185 ASN A C 1
ATOM 1498 O O . ASN A 1 185 ? 22.687 -9.661 -27.103 1.00 82.25 185 ASN A O 1
ATOM 1502 N N . PHE A 1 186 ? 21.241 -10.304 -25.492 1.00 82.00 186 PHE A N 1
ATOM 1503 C CA . PHE A 1 186 ? 21.616 -9.289 -24.502 1.00 82.00 186 PHE A CA 1
ATOM 1504 C C . PHE A 1 186 ? 22.809 -9.665 -23.619 1.00 82.00 186 PHE A C 1
ATOM 1506 O O . PHE A 1 186 ? 23.314 -8.803 -22.908 1.00 82.00 186 PHE A O 1
ATOM 1513 N N . GLN A 1 187 ? 23.282 -10.916 -23.681 1.00 83.56 187 GLN A N 1
ATOM 1514 C CA . GLN A 1 187 ? 24.425 -11.421 -22.907 1.00 83.56 187 GLN A CA 1
ATOM 1515 C C . GLN A 1 187 ? 24.400 -10.950 -21.435 1.00 83.56 187 GLN A C 1
ATOM 1517 O O . GLN A 1 187 ? 23.484 -11.297 -20.694 1.00 83.56 187 GLN A O 1
ATOM 1522 N N . GLU A 1 188 ? 25.385 -10.147 -21.025 1.00 84.12 188 GLU A N 1
ATOM 1523 C CA . GLU A 1 188 ? 25.566 -9.621 -19.666 1.00 84.12 188 GLU A CA 1
ATOM 1524 C C . GLU A 1 188 ? 24.517 -8.578 -19.236 1.00 84.12 188 GLU A C 1
ATOM 1526 O O . GLU A 1 188 ? 24.364 -8.317 -18.048 1.00 84.12 188 GLU A O 1
ATOM 1531 N N . PHE A 1 189 ? 23.746 -8.020 -20.174 1.00 83.50 189 PHE A N 1
ATOM 1532 C CA . PHE A 1 189 ? 22.718 -7.010 -19.897 1.00 83.50 189 PHE A CA 1
ATOM 1533 C C . PHE A 1 189 ? 21.322 -7.601 -19.664 1.00 83.50 189 PHE A C 1
ATOM 1535 O O . PHE A 1 189 ? 20.367 -6.848 -19.485 1.00 83.50 189 PHE A O 1
ATOM 1542 N N . SER A 1 190 ? 21.176 -8.931 -19.656 1.00 83.44 190 SER A N 1
ATOM 1543 C CA . SER A 1 190 ? 19.872 -9.579 -19.450 1.00 83.44 190 SER A CA 1
ATOM 1544 C C . SER A 1 190 ? 19.250 -9.226 -18.096 1.00 83.44 190 SER A C 1
ATOM 1546 O O . SER A 1 190 ? 18.066 -8.918 -18.042 1.00 83.44 190 SER A O 1
ATOM 1548 N N . GLU A 1 191 ? 20.047 -9.218 -17.023 1.00 85.81 191 GLU A N 1
ATOM 1549 C CA . GLU A 1 191 ? 19.568 -8.884 -15.671 1.00 85.81 191 GLU A CA 1
ATOM 1550 C C . GLU A 1 191 ? 19.094 -7.426 -15.590 1.00 85.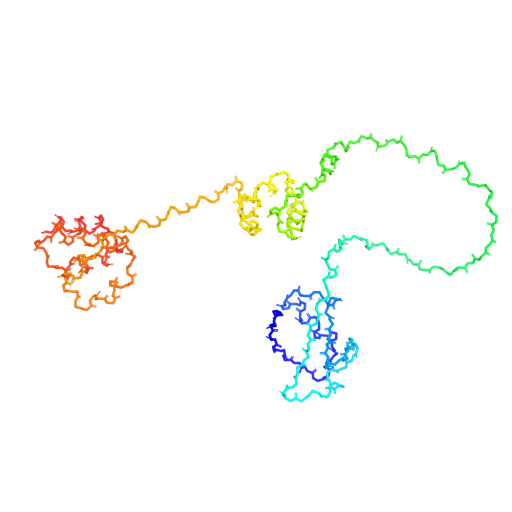81 191 GLU A C 1
ATOM 1552 O O . GLU A 1 191 ? 18.061 -7.123 -15.003 1.00 85.81 191 GLU A O 1
ATOM 1557 N N . LEU A 1 192 ? 19.808 -6.522 -16.266 1.00 84.25 192 LEU A N 1
ATOM 1558 C CA . LEU A 1 192 ? 19.459 -5.103 -16.337 1.00 84.25 192 LEU A CA 1
ATOM 1559 C C . LEU A 1 192 ? 18.186 -4.864 -17.152 1.00 84.25 192 LEU A C 1
ATOM 1561 O O . LEU A 1 192 ? 17.441 -3.933 -16.855 1.00 84.25 192 LEU A O 1
ATOM 1565 N N . LEU A 1 193 ? 17.929 -5.696 -18.166 1.00 84.00 193 LEU A N 1
ATOM 1566 C CA . LEU A 1 193 ? 16.680 -5.655 -18.918 1.00 84.00 193 LEU A CA 1
ATOM 1567 C C . LEU A 1 193 ? 15.492 -6.090 -18.065 1.00 84.00 193 LEU A C 1
ATOM 1569 O O . LEU A 1 193 ? 14.412 -5.525 -18.227 1.00 84.00 193 LEU A O 1
ATOM 1573 N N . ASP A 1 194 ? 15.651 -7.073 -17.182 1.00 84.69 194 ASP A N 1
ATOM 1574 C CA . ASP A 1 194 ? 14.547 -7.559 -16.351 1.00 84.69 194 ASP A CA 1
ATOM 1575 C C . ASP A 1 194 ? 14.007 -6.463 -15.423 1.00 84.69 194 ASP A C 1
ATOM 1577 O O . ASP A 1 194 ? 12.785 -6.344 -15.289 1.00 84.69 194 ASP A O 1
ATOM 1581 N N . ASP A 1 195 ? 14.891 -5.587 -14.937 1.00 88.38 195 ASP A N 1
ATOM 1582 C CA . ASP A 1 195 ? 14.577 -4.424 -14.096 1.00 88.38 195 ASP A CA 1
ATOM 1583 C C . ASP A 1 195 ? 13.929 -3.241 -14.850 1.00 88.38 195 ASP A C 1
ATOM 1585 O O . ASP A 1 195 ? 13.499 -2.264 -14.226 1.00 88.38 195 ASP A O 1
ATOM 1589 N N . LEU A 1 196 ? 13.848 -3.287 -16.185 1.00 87.19 196 LEU A N 1
ATOM 1590 C CA . LEU A 1 196 ? 13.211 -2.230 -16.979 1.00 87.19 196 LEU A CA 1
ATOM 1591 C C . LEU A 1 196 ? 11.680 -2.320 -16.938 1.00 87.19 196 LEU A C 1
ATOM 1593 O O . LEU A 1 196 ? 11.084 -3.403 -17.019 1.00 87.19 196 LEU A O 1
ATOM 1597 N N . THR A 1 197 ? 11.031 -1.155 -16.923 1.00 88.75 197 THR A N 1
ATOM 1598 C CA . THR A 1 197 ? 9.570 -1.063 -17.071 1.00 88.75 197 THR A CA 1
ATOM 1599 C C . THR A 1 197 ? 9.124 -1.486 -18.477 1.00 88.75 197 THR A C 1
ATOM 1601 O O . THR A 1 197 ? 9.911 -1.501 -19.425 1.00 88.75 197 THR A O 1
ATOM 1604 N N . ASN A 1 198 ? 7.842 -1.832 -18.652 1.00 88.31 198 ASN A N 1
ATOM 1605 C CA . ASN A 1 198 ? 7.319 -2.234 -19.966 1.00 88.31 198 ASN A CA 1
ATOM 1606 C C . ASN A 1 198 ? 7.480 -1.117 -21.025 1.00 88.31 198 ASN A C 1
ATOM 1608 O O . ASN A 1 198 ? 7.850 -1.401 -22.164 1.00 88.31 198 ASN A O 1
ATOM 1612 N N . LEU A 1 199 ? 7.311 0.149 -20.623 1.00 87.50 199 LEU A N 1
ATOM 1613 C CA . LEU A 1 199 ? 7.565 1.314 -21.476 1.00 87.50 199 LEU A CA 1
ATOM 1614 C C . LEU A 1 199 ? 9.050 1.438 -21.855 1.00 87.50 199 LEU A C 1
ATOM 1616 O O . LEU A 1 199 ? 9.369 1.674 -23.016 1.00 87.50 199 LEU A O 1
ATOM 1620 N N . GLU A 1 200 ? 9.965 1.250 -20.903 1.00 89.75 200 GLU A N 1
ATOM 1621 C CA . GLU A 1 200 ? 11.413 1.306 -21.158 1.00 89.75 200 GLU A CA 1
ATOM 1622 C C . GLU A 1 200 ? 11.865 0.199 -22.116 1.00 89.75 200 GLU A C 1
ATOM 1624 O O . GLU A 1 200 ? 12.611 0.460 -23.059 1.00 89.75 200 GLU A O 1
ATOM 1629 N N . LYS A 1 201 ? 11.356 -1.025 -21.927 1.00 90.56 201 LYS A N 1
ATOM 1630 C CA . LYS A 1 201 ? 11.582 -2.152 -22.844 1.00 90.56 201 LYS A CA 1
ATOM 1631 C C . LYS A 1 201 ? 11.088 -1.813 -24.248 1.00 90.56 201 LYS A C 1
ATOM 1633 O O . LYS A 1 201 ? 11.801 -2.033 -25.224 1.00 90.56 201 LYS A O 1
ATOM 1638 N N . HIS A 1 202 ? 9.896 -1.232 -24.357 1.00 90.00 202 HIS A N 1
ATOM 1639 C CA . HIS A 1 202 ? 9.354 -0.803 -25.640 1.00 90.00 202 HIS A CA 1
ATOM 1640 C C . HIS A 1 202 ? 10.223 0.264 -26.322 1.00 90.00 202 HIS A C 1
ATOM 1642 O O . HIS A 1 202 ? 10.530 0.130 -27.506 1.00 90.00 202 HIS A O 1
ATOM 1648 N N . ASN A 1 203 ? 10.687 1.269 -25.577 1.00 90.19 203 ASN A N 1
ATOM 1649 C CA . ASN A 1 203 ? 11.576 2.308 -26.100 1.00 90.19 203 ASN A CA 1
ATOM 1650 C C . ASN A 1 203 ? 12.908 1.723 -26.589 1.00 90.19 203 ASN A C 1
ATOM 1652 O O . ASN A 1 203 ? 13.357 2.038 -27.690 1.00 90.19 203 ASN A O 1
ATOM 1656 N N . LEU A 1 204 ? 13.505 0.809 -25.819 1.00 90.19 204 LEU A N 1
ATOM 1657 C CA . LEU A 1 204 ? 14.712 0.092 -26.226 1.00 90.19 204 LEU A CA 1
ATOM 1658 C C . LEU A 1 204 ? 14.481 -0.721 -27.509 1.00 90.19 204 LEU A C 1
ATOM 1660 O O . LEU A 1 204 ? 15.318 -0.711 -28.410 1.00 90.19 204 LEU A O 1
ATOM 1664 N N . LEU A 1 205 ? 13.331 -1.389 -27.630 1.00 90.12 205 LEU A N 1
ATOM 1665 C CA . LEU A 1 205 ? 12.969 -2.126 -28.840 1.00 90.12 205 LEU A CA 1
ATOM 1666 C C . LEU A 1 205 ? 12.836 -1.200 -30.060 1.00 90.12 205 LEU A C 1
ATOM 1668 O O . LEU A 1 205 ? 13.234 -1.589 -31.159 1.00 90.12 205 LEU A O 1
ATOM 1672 N N . ILE A 1 206 ? 12.299 0.013 -29.887 1.00 89.56 206 ILE A N 1
ATOM 1673 C CA . ILE A 1 206 ? 12.256 1.016 -30.959 1.00 89.56 206 ILE A CA 1
ATOM 1674 C C . ILE A 1 206 ? 13.679 1.396 -31.370 1.00 89.56 206 ILE A C 1
ATOM 1676 O O . ILE A 1 206 ? 13.989 1.330 -32.556 1.00 89.56 206 ILE A O 1
ATOM 1680 N N . LEU A 1 207 ? 14.562 1.704 -30.416 1.00 89.38 207 LEU A N 1
ATOM 1681 C CA . LEU A 1 207 ? 15.957 2.064 -30.697 1.00 89.38 207 LEU A CA 1
ATOM 1682 C C . LEU A 1 207 ? 16.701 0.957 -31.458 1.00 89.38 207 LEU A C 1
ATOM 1684 O O . LEU A 1 207 ? 17.342 1.231 -32.471 1.00 89.38 207 LEU A O 1
ATOM 1688 N N . LEU A 1 208 ? 16.545 -0.302 -31.039 1.00 89.06 208 LEU A N 1
ATOM 1689 C CA . LEU A 1 208 ? 17.143 -1.468 -31.705 1.00 89.06 208 LEU A CA 1
ATOM 1690 C C . LEU A 1 208 ? 16.620 -1.692 -33.132 1.00 89.06 208 LEU A C 1
ATOM 1692 O O . LEU A 1 208 ? 17.321 -2.267 -33.966 1.00 89.06 208 LEU A O 1
ATOM 1696 N N . ARG A 1 209 ? 15.382 -1.276 -33.423 1.00 87.50 209 ARG A N 1
ATOM 1697 C CA . ARG A 1 209 ? 14.793 -1.359 -34.769 1.00 87.50 209 ARG A CA 1
ATOM 1698 C C . ARG A 1 209 ? 15.203 -0.185 -35.651 1.00 87.50 209 ARG A C 1
ATOM 1700 O O . ARG A 1 209 ? 15.468 -0.390 -36.833 1.00 87.50 209 ARG A O 1
ATOM 1707 N N . THR A 1 210 ? 15.238 1.021 -35.093 1.00 88.12 210 THR A N 1
ATOM 1708 C CA . THR A 1 210 ? 15.605 2.246 -35.811 1.00 88.12 210 THR A CA 1
ATOM 1709 C C . THR A 1 210 ? 17.086 2.232 -36.182 1.00 88.12 210 THR A C 1
ATOM 1711 O O . THR A 1 210 ? 17.436 2.534 -37.322 1.00 88.12 210 THR A O 1
ATOM 1714 N N . HIS A 1 211 ? 17.948 1.784 -35.267 1.00 86.19 211 HIS A N 1
ATOM 1715 C CA . HIS A 1 211 ? 19.404 1.806 -35.425 1.00 86.19 211 HIS A CA 1
ATOM 1716 C C . HIS A 1 211 ? 19.986 0.414 -35.685 1.00 86.19 211 HIS A C 1
ATOM 1718 O O . HIS A 1 211 ? 20.909 -0.029 -35.010 1.00 86.19 211 HIS A O 1
ATOM 1724 N N . PHE A 1 212 ? 19.484 -0.283 -36.710 1.00 83.69 212 PHE A N 1
ATOM 1725 C CA . PHE A 1 212 ? 19.954 -1.635 -37.070 1.00 83.69 212 PHE A CA 1
ATOM 1726 C C . PHE A 1 212 ? 21.451 -1.706 -37.445 1.00 83.69 212 PHE A C 1
ATOM 1728 O O . PHE A 1 212 ? 22.027 -2.792 -37.495 1.00 83.69 212 PHE A O 1
ATOM 1735 N N . SER A 1 213 ? 22.057 -0.557 -37.762 1.00 86.06 213 SER A N 1
ATOM 1736 C CA . SER A 1 213 ? 23.472 -0.413 -38.117 1.00 86.06 213 SER A CA 1
ATOM 1737 C C . SER A 1 213 ? 24.411 -0.559 -36.918 1.00 86.06 213 SER A C 1
ATOM 1739 O O . SER A 1 213 ? 25.586 -0.870 -37.109 1.00 86.06 213 SER A O 1
ATOM 1741 N N . VAL A 1 214 ? 23.923 -0.291 -35.707 1.00 87.81 214 VAL A N 1
ATOM 1742 C CA . VAL A 1 214 ? 24.727 -0.267 -34.482 1.00 87.81 214 VAL A CA 1
ATOM 1743 C C . VAL A 1 214 ? 24.515 -1.591 -33.746 1.00 87.81 214 VAL A C 1
ATOM 1745 O O . VAL A 1 214 ? 23.384 -2.084 -33.678 1.00 87.81 214 VAL A O 1
ATOM 1748 N N . PRO A 1 215 ? 25.573 -2.228 -33.215 1.00 88.88 215 PRO A N 1
ATOM 1749 C CA . PRO A 1 215 ? 25.413 -3.476 -32.488 1.00 88.88 215 PRO A CA 1
ATOM 1750 C C . PRO A 1 215 ? 24.498 -3.273 -31.262 1.00 88.88 215 PRO A C 1
ATOM 1752 O O . PRO A 1 215 ? 24.662 -2.301 -30.522 1.00 88.88 215 PRO A O 1
ATOM 1755 N N . PRO A 1 216 ? 23.568 -4.210 -30.982 1.00 87.38 216 PRO A N 1
ATOM 1756 C CA . PRO A 1 216 ? 22.597 -4.080 -29.891 1.00 87.38 216 PRO A CA 1
ATOM 1757 C C . PRO A 1 216 ? 23.208 -3.768 -28.521 1.00 87.38 216 PRO A C 1
ATOM 1759 O O . PRO A 1 216 ? 22.604 -3.066 -27.720 1.00 87.38 216 PRO A O 1
ATOM 1762 N N . ILE A 1 217 ? 24.416 -4.274 -28.264 1.00 88.25 217 ILE A N 1
ATOM 1763 C CA . ILE A 1 217 ? 25.144 -4.072 -27.007 1.00 88.25 217 ILE A CA 1
ATOM 1764 C C . ILE A 1 217 ? 25.478 -2.589 -26.791 1.00 88.25 217 ILE A C 1
ATOM 1766 O O . ILE A 1 217 ? 25.279 -2.080 -25.691 1.00 88.25 217 ILE A O 1
ATOM 1770 N N . GLU A 1 218 ? 25.924 -1.884 -27.833 1.00 88.62 218 GLU A N 1
ATOM 1771 C CA . GLU A 1 218 ? 26.258 -0.455 -27.745 1.00 88.62 218 GLU A CA 1
ATOM 1772 C C . GLU A 1 218 ? 25.002 0.388 -27.509 1.00 88.62 218 GLU A C 1
ATOM 1774 O O . GLU A 1 218 ? 25.011 1.285 -26.667 1.00 88.62 218 GLU A O 1
ATOM 1779 N N . ILE A 1 219 ? 23.890 0.040 -28.168 1.00 89.25 219 ILE A N 1
ATOM 1780 C CA . ILE A 1 219 ? 22.596 0.709 -27.964 1.00 89.25 219 ILE A CA 1
ATOM 1781 C C . ILE A 1 219 ? 22.136 0.562 -26.510 1.00 89.25 219 ILE A C 1
ATOM 1783 O O . ILE A 1 219 ? 21.672 1.528 -25.914 1.00 89.25 219 ILE A O 1
ATOM 1787 N N . ILE A 1 220 ? 22.287 -0.622 -25.913 1.00 89.00 220 ILE A N 1
ATOM 1788 C CA . ILE A 1 220 ? 21.879 -0.874 -24.523 1.00 89.00 220 ILE A CA 1
ATOM 1789 C C . ILE A 1 220 ? 22.778 -0.138 -23.538 1.00 89.00 220 ILE A C 1
ATOM 1791 O O . ILE A 1 220 ? 22.277 0.488 -22.606 1.00 89.00 220 ILE A O 1
ATOM 1795 N N . GLN A 1 221 ? 24.095 -0.179 -23.745 1.00 88.75 221 GLN A N 1
ATOM 1796 C CA . GLN A 1 221 ? 25.039 0.560 -22.907 1.00 88.75 221 GLN A CA 1
ATOM 1797 C C . GLN A 1 221 ? 24.745 2.061 -22.939 1.00 88.75 221 GLN A C 1
ATOM 1799 O O . GLN A 1 221 ? 24.730 2.708 -21.888 1.00 88.75 221 GLN A O 1
ATOM 1804 N N . LEU A 1 222 ? 24.453 2.606 -24.122 1.00 90.00 222 LEU A N 1
ATOM 1805 C CA . LEU A 1 222 ? 24.082 4.005 -24.285 1.00 90.00 222 LEU A CA 1
ATOM 1806 C C . LEU A 1 222 ? 22.721 4.299 -23.640 1.00 90.00 222 LEU A C 1
ATOM 1808 O O . LEU A 1 222 ? 22.592 5.279 -22.915 1.00 90.00 222 LEU A O 1
ATOM 1812 N N . PHE A 1 223 ? 21.738 3.413 -23.808 1.00 91.19 223 PHE A N 1
ATOM 1813 C CA . PHE A 1 223 ? 20.419 3.531 -23.183 1.00 91.19 223 PHE A CA 1
ATOM 1814 C C . PHE A 1 223 ? 20.488 3.568 -21.658 1.00 91.19 223 PHE A C 1
ATOM 1816 O O . PHE A 1 223 ? 19.844 4.409 -21.032 1.00 91.19 223 PHE A O 1
ATOM 1823 N N . ILE A 1 224 ? 21.322 2.726 -21.053 1.00 88.69 224 ILE A N 1
ATOM 1824 C CA . ILE A 1 224 ? 21.557 2.739 -19.605 1.00 88.69 224 ILE A CA 1
ATOM 1825 C C . ILE A 1 224 ? 22.314 4.009 -19.191 1.00 88.69 224 ILE A C 1
ATOM 1827 O O . ILE A 1 224 ? 21.967 4.635 -18.192 1.00 88.69 224 ILE A O 1
ATOM 1831 N N . SER A 1 225 ? 23.315 4.426 -19.970 1.00 89.06 225 SER A N 1
ATOM 1832 C CA . SER A 1 225 ? 24.120 5.624 -19.679 1.00 89.06 225 SER A CA 1
ATOM 1833 C C . SER A 1 225 ? 23.319 6.927 -19.781 1.00 89.06 225 SER A C 1
ATOM 1835 O O . SER A 1 225 ? 23.610 7.888 -19.072 1.00 89.06 225 SER A O 1
ATOM 1837 N N . CYS A 1 226 ? 22.291 6.953 -20.627 1.00 89.19 226 CYS A N 1
ATOM 1838 C CA . CYS A 1 226 ? 21.373 8.077 -20.810 1.00 89.19 226 CYS A CA 1
ATOM 1839 C C . CYS A 1 226 ? 20.167 8.043 -19.856 1.00 89.19 226 CYS A C 1
ATOM 1841 O O . CYS A 1 226 ? 19.140 8.652 -20.157 1.00 89.19 226 CYS A O 1
ATOM 1843 N N . ASP A 1 227 ? 20.266 7.323 -18.733 1.00 88.81 227 ASP A N 1
ATOM 1844 C CA . ASP A 1 227 ? 19.193 7.181 -17.738 1.00 88.81 227 ASP A CA 1
ATOM 1845 C C . ASP A 1 227 ? 17.869 6.702 -18.362 1.00 88.81 227 ASP A C 1
ATOM 1847 O O . ASP A 1 227 ? 16.781 7.178 -18.044 1.00 88.81 227 ASP A O 1
ATOM 1851 N N . LYS A 1 228 ? 17.971 5.763 -19.316 1.00 88.50 228 LYS A N 1
ATOM 1852 C CA . LYS A 1 228 ? 16.835 5.133 -20.009 1.00 88.50 228 LYS A CA 1
ATOM 1853 C C . LYS A 1 228 ? 15.972 6.110 -20.819 1.00 88.50 228 LYS A C 1
ATOM 1855 O O . LYS A 1 228 ? 14.826 5.805 -21.162 1.00 88.50 228 LYS A O 1
ATOM 1860 N N . ASN A 1 229 ? 16.510 7.284 -21.151 1.00 87.56 229 ASN A N 1
ATOM 1861 C CA . ASN A 1 229 ? 15.829 8.277 -21.970 1.00 87.56 229 ASN A CA 1
ATOM 1862 C C . ASN A 1 229 ? 16.083 8.026 -23.464 1.00 87.56 229 ASN A C 1
ATOM 1864 O O . ASN A 1 229 ? 17.207 8.155 -23.944 1.00 87.56 229 ASN A O 1
ATOM 1868 N N . MET A 1 230 ? 15.018 7.722 -24.209 1.00 87.62 230 MET A N 1
ATOM 1869 C CA . MET A 1 230 ? 15.077 7.464 -25.650 1.00 87.62 230 MET A CA 1
ATOM 1870 C C . MET A 1 230 ? 15.633 8.649 -26.455 1.00 87.62 230 MET A C 1
ATOM 1872 O O . MET A 1 230 ? 16.492 8.449 -27.307 1.00 87.62 230 MET A O 1
ATOM 1876 N N . GLU A 1 231 ? 15.187 9.876 -26.172 1.00 87.44 231 GLU A N 1
ATOM 1877 C CA . GLU A 1 231 ? 15.567 11.064 -26.952 1.00 87.44 231 GLU A CA 1
ATOM 1878 C C . GLU A 1 231 ? 17.057 11.386 -26.803 1.00 87.44 231 GLU A C 1
ATOM 1880 O O . GLU A 1 231 ? 17.727 11.769 -27.762 1.00 87.44 231 GLU A O 1
ATOM 1885 N N . ALA A 1 232 ? 17.593 11.188 -25.597 1.00 87.31 232 ALA A N 1
ATOM 1886 C CA . ALA A 1 232 ? 19.010 11.384 -25.321 1.00 87.31 232 ALA A CA 1
ATOM 1887 C C . ALA A 1 232 ? 19.879 10.348 -26.051 1.00 87.31 232 ALA A C 1
ATOM 1889 O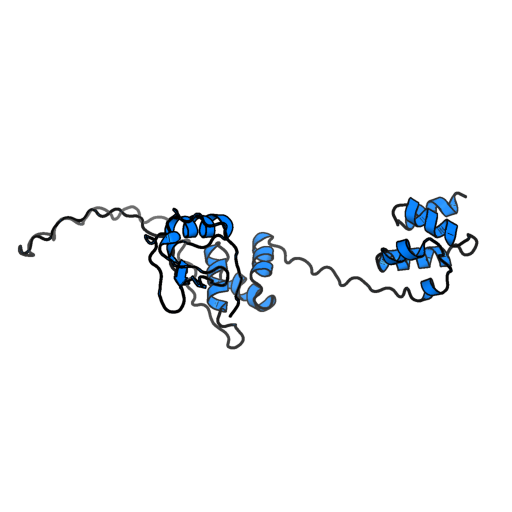 O . ALA A 1 232 ? 20.971 10.675 -26.514 1.00 87.31 232 ALA A O 1
ATOM 1890 N N . VAL A 1 233 ? 19.400 9.110 -26.181 1.00 87.56 233 VAL A N 1
ATOM 1891 C CA . VAL A 1 233 ? 20.104 8.057 -26.925 1.00 87.56 233 VAL A CA 1
ATOM 1892 C C . VAL A 1 233 ? 20.084 8.348 -28.417 1.00 87.56 233 VAL A C 1
ATOM 1894 O O . VAL A 1 233 ? 21.135 8.295 -29.047 1.00 87.56 233 VAL A O 1
ATOM 1897 N N . ASP A 1 234 ? 18.926 8.721 -28.965 1.00 86.56 234 ASP A N 1
ATOM 1898 C CA . ASP A 1 234 ? 18.800 9.084 -30.379 1.00 86.56 234 ASP A CA 1
ATOM 1899 C C . ASP A 1 234 ? 19.721 10.254 -30.747 1.00 86.56 234 ASP A C 1
ATOM 1901 O O . ASP A 1 234 ? 20.409 10.192 -31.763 1.00 86.56 234 ASP A O 1
ATOM 1905 N N . HIS A 1 235 ? 19.813 11.285 -29.902 1.00 86.62 235 HIS A N 1
ATOM 1906 C CA . HIS A 1 235 ? 20.739 12.398 -30.131 1.00 86.62 235 HIS A CA 1
ATOM 1907 C C . HIS A 1 235 ? 22.207 11.939 -30.147 1.00 86.62 235 HIS A C 1
ATOM 1909 O O . HIS A 1 235 ? 22.967 12.330 -31.027 1.00 86.62 235 HIS A O 1
ATOM 1915 N N . ASN A 1 236 ? 22.610 11.074 -29.211 1.00 83.69 236 ASN A N 1
ATOM 1916 C CA . ASN A 1 236 ? 23.984 10.564 -29.147 1.00 83.69 236 ASN A CA 1
ATOM 1917 C C . ASN A 1 236 ? 24.330 9.594 -30.293 1.00 83.69 236 ASN A C 1
ATOM 1919 O O . ASN A 1 236 ? 25.500 9.477 -30.654 1.00 83.69 236 ASN A O 1
ATOM 1923 N N . LEU A 1 237 ? 23.339 8.901 -30.861 1.00 84.25 237 LEU A N 1
ATOM 1924 C CA . LEU A 1 237 ? 23.523 8.019 -32.020 1.00 84.25 237 LEU A CA 1
ATOM 1925 C C . LEU A 1 237 ? 23.549 8.776 -33.354 1.00 84.25 237 LEU A C 1
ATOM 1927 O O . LEU A 1 237 ? 24.106 8.262 -34.314 1.00 84.25 237 LEU A O 1
ATOM 1931 N N . LEU A 1 238 ? 22.956 9.971 -33.428 1.00 80.50 238 LEU A N 1
ATOM 1932 C CA . LEU A 1 238 ? 22.979 10.816 -34.629 1.00 80.50 238 LEU A CA 1
ATOM 1933 C C . LEU A 1 238 ? 24.254 11.663 -34.752 1.00 80.50 238 LEU A C 1
ATOM 1935 O O . LEU A 1 238 ? 24.609 12.062 -35.861 1.00 80.50 238 LEU A O 1
ATOM 1939 N N . ASP A 1 239 ? 24.923 11.943 -33.632 1.00 71.62 239 ASP A N 1
ATOM 1940 C CA . ASP A 1 239 ? 26.149 12.750 -33.587 1.00 71.62 239 ASP A CA 1
ATOM 1941 C C . ASP A 1 239 ? 27.442 11.947 -33.855 1.00 71.62 239 ASP A C 1
ATOM 1943 O O . ASP A 1 239 ? 28.509 12.551 -33.999 1.00 71.62 239 ASP A O 1
ATOM 1947 N N . ASN A 1 240 ? 27.361 10.612 -33.931 1.00 57.50 240 ASN A N 1
ATOM 1948 C CA . ASN A 1 240 ? 28.484 9.701 -34.205 1.00 57.50 240 ASN A CA 1
ATOM 1949 C C . ASN A 1 240 ? 28.366 9.045 -35.585 1.00 57.50 240 ASN A C 1
ATOM 1951 O O . ASN A 1 240 ? 29.427 8.857 -36.226 1.00 57.50 240 ASN A O 1
#

Organism: Trichomonas vaginalis (strain ATCC PRA-98 / G3) (NCBI:txid412133)

Secondary structure (DSSP, 8-state):
-----------TTSBHHHHHHHHHHHH---TTTEEEEETTEEEPTTSBGGGS---TT--PEEEE---TTS--------------------S-SS---S--S---S--SS-S--------TTS-TTHHHHHHHHHHTT--HHHHHHHHHHTTT-HHHHHHHHHHSS----PPPP-----GGGGGS--GGGHHHHHTS-HHHHHHHHHHHHHTTTS-HHHHHHHHHHTTT-HHHHHHHHH--

Foldseek 3Di:
DPDDDDDDPDDQADFQLVVLVVCCVPVVAHSVQWWKAFPHDTDDRRDGSNNPPDDPPGDIDIGGDPPPVDDPDDPDDDDDDDDDDDDDPDDDPPPDDPDDPPPDDDPDPPPDPPPDDDDPPADPCNVVLLVVVVVVVDDSVLSNVLCVVPVNPSVQSVVCRVVVHNPPPPPPDDQDDLVCVVVADQDPCPVVLVPDDNVLSVLLVVQCVVCVVDRSNVLVVLCVVQVSDSVSSVVVVVVD

Radius of gyration: 33.95 Å; chains: 1; bounding box: 72×61×92 Å

pLDDT: mean 74.22, std 18.0, range [33.53, 91.19]

Sequence (240 aa):
MSGRAITLPANKFKALGDVKEVLQSKYFIPKDDIKFLFGVEVLPDKKLVSEIELSRSDFIMIHQSNSYSKSLNSESKLKSYPRQTVGNPERFADHYSIVKEHAETIEDIQSSRKGIDIQPEDPSNFRLYVQQLVEMGFEQDKVVELLRKHNYNVPKCLDILIKGVEPEEKPPEKEYDVSDLAKYNFQEFSELLDDLTNLEKHNLLILLRTHFSVPPIEIIQLFISCDKNMEAVDHNLLDN

InterPro domains:
  IPR000626 Ubiquitin-like domain [PS50053] (1-62)
  IPR009060 UBA-like superfamily [SSF46934] (100-168)
  IPR015368 Ubiquitin-conjugating enzyme, C-terminal fungi [PF09288] (129-152)
  IPR015940 Ubiquitin-associated domain [PS50030] (120-164)
  IPR015940 Ubiquitin-associated domain [SM00165] (126-163)
  IPR029071 Ubiquitin-like domain superfamily [SSF54236] (2-64)